Protein AF-A0A1I2L907-F1 (afdb_monomer_lite)

Foldseek 3Di:
DDAQDLVLLLVLLVVDVVPFAQPDNVVNVVSVVCNVDSLLVSLEAEAADPPPPQWEWEAETPADPDLHIWIHHNNDIDSDPVVVVVVCVVCSPHHYYYYYHDPPLVVDPSSVSRHDDDPCVVVVVVVVVVVVVVVVVVVVVVVLVVLLVVLVVQLVVCVVVVPPPSNVVSVVVNVVSVVVVD

Structure (mmCIF, N/CA/C/O backbone):
data_AF-A0A1I2L907-F1
#
_entry.id   AF-A0A1I2L907-F1
#
loop_
_atom_site.group_PDB
_atom_site.id
_atom_site.type_symbol
_atom_site.label_atom_id
_atom_site.label_alt_id
_atom_site.label_comp_id
_atom_site.label_asym_id
_atom_site.label_entity_id
_atom_site.label_seq_id
_atom_site.pdbx_PDB_ins_code
_atom_site.Cartn_x
_atom_site.Cartn_y
_atom_site.Cartn_z
_atom_site.occupancy
_atom_site.B_iso_or_equiv
_atom_site.auth_seq_id
_atom_site.auth_comp_id
_atom_site.auth_asym_id
_atom_site.auth_atom_id
_atom_site.pdbx_PDB_model_num
ATOM 1 N N . MET A 1 1 ? -3.836 -19.330 -6.458 1.00 44.06 1 MET A N 1
ATOM 2 C CA . MET A 1 1 ? -3.550 -18.112 -7.241 1.00 44.06 1 MET A CA 1
ATOM 3 C C . MET A 1 1 ? -2.056 -18.133 -7.474 1.00 44.06 1 MET A C 1
ATOM 5 O O . MET A 1 1 ? -1.342 -18.248 -6.489 1.00 44.06 1 MET A O 1
ATOM 9 N N . GLY A 1 2 ? -1.635 -18.282 -8.730 1.00 52.94 2 GLY A N 1
ATOM 10 C CA . GLY A 1 2 ? -0.249 -18.610 -9.078 1.00 52.94 2 GLY A CA 1
ATOM 11 C C . GLY A 1 2 ? 0.700 -17.443 -8.840 1.00 52.94 2 GLY A C 1
ATOM 12 O O . GLY A 1 2 ? 0.267 -16.294 -8.886 1.00 52.94 2 GLY A O 1
ATOM 13 N N . ASP A 1 3 ? 1.968 -17.758 -8.584 1.00 76.19 3 ASP A N 1
ATOM 14 C CA . ASP A 1 3 ? 3.040 -16.766 -8.543 1.00 76.19 3 ASP A CA 1
ATOM 15 C C . ASP A 1 3 ? 3.051 -15.969 -9.852 1.00 76.19 3 ASP A C 1
ATOM 17 O O . ASP A 1 3 ? 3.049 -16.546 -10.943 1.00 76.19 3 ASP A O 1
ATOM 21 N N . VAL A 1 4 ? 3.043 -14.640 -9.743 1.00 90.25 4 VAL A N 1
ATOM 22 C CA . VAL A 1 4 ? 3.143 -13.741 -10.898 1.00 90.25 4 VAL A CA 1
ATOM 23 C C . VAL A 1 4 ? 4.527 -13.916 -11.517 1.00 90.25 4 VAL A C 1
ATOM 25 O O . VAL A 1 4 ? 5.543 -13.776 -10.828 1.00 90.25 4 VAL A O 1
ATOM 28 N N . SER A 1 5 ? 4.589 -14.216 -12.817 1.00 94.75 5 SER A N 1
ATOM 29 C CA . SER A 1 5 ? 5.871 -14.477 -13.465 1.00 94.75 5 SER A CA 1
ATOM 30 C C . SER A 1 5 ? 6.694 -13.194 -13.628 1.00 94.75 5 SER A C 1
ATOM 32 O O . SER A 1 5 ? 6.175 -12.080 -13.704 1.00 94.75 5 SER A O 1
ATOM 34 N N . ILE A 1 6 ? 8.016 -13.348 -13.722 1.00 96.25 6 ILE A N 1
ATOM 35 C CA . ILE A 1 6 ? 8.937 -12.229 -13.980 1.00 96.25 6 ILE A CA 1
ATOM 36 C C . ILE A 1 6 ? 8.602 -11.560 -15.320 1.00 96.25 6 ILE A C 1
ATOM 38 O O . ILE A 1 6 ? 8.686 -10.338 -15.425 1.00 96.25 6 ILE A O 1
ATOM 42 N N . SER A 1 7 ? 8.200 -12.348 -16.326 1.00 95.94 7 SER A N 1
ATOM 43 C CA . SER A 1 7 ? 7.796 -11.821 -17.634 1.00 95.94 7 SER A CA 1
ATOM 44 C C . SER A 1 7 ? 6.582 -10.910 -17.499 1.00 95.94 7 SER A C 1
ATOM 46 O O . SER A 1 7 ? 6.645 -9.770 -17.946 1.00 95.94 7 SER A O 1
ATOM 48 N N . ASP A 1 8 ? 5.543 -11.351 -16.781 1.00 96.75 8 ASP A N 1
ATOM 49 C CA . ASP A 1 8 ? 4.328 -10.553 -16.568 1.00 96.75 8 ASP A CA 1
ATOM 50 C C . ASP A 1 8 ? 4.651 -9.228 -15.865 1.00 96.75 8 ASP A C 1
ATOM 52 O O . ASP A 1 8 ? 4.155 -8.169 -16.250 1.00 96.75 8 ASP A O 1
ATOM 56 N N . LYS A 1 9 ? 5.546 -9.260 -14.865 1.00 97.69 9 LYS A N 1
ATOM 57 C CA . LYS A 1 9 ? 6.011 -8.049 -14.170 1.00 97.69 9 LYS A CA 1
ATOM 58 C C . LYS A 1 9 ? 6.756 -7.098 -15.112 1.00 97.69 9 LYS A C 1
ATOM 60 O O . LYS A 1 9 ? 6.520 -5.892 -15.050 1.00 97.69 9 LYS A O 1
ATOM 65 N N . LYS A 1 10 ? 7.642 -7.606 -15.976 1.00 98.00 10 LYS A N 1
ATOM 66 C CA . LYS A 1 10 ? 8.380 -6.788 -16.959 1.00 98.00 10 LYS A CA 1
ATOM 67 C C . LYS A 1 10 ? 7.439 -6.154 -17.976 1.00 98.00 10 LYS A C 1
ATOM 69 O O . LYS A 1 10 ? 7.505 -4.942 -18.187 1.00 98.00 10 LYS A O 1
ATOM 74 N N . ASP A 1 11 ? 6.550 -6.955 -18.553 1.00 97.81 11 ASP A N 1
ATOM 75 C CA . ASP A 1 11 ? 5.577 -6.510 -19.549 1.00 97.81 11 ASP A CA 1
ATOM 76 C C . ASP A 1 11 ? 4.653 -5.442 -18.954 1.00 97.81 11 ASP A C 1
ATOM 78 O O . ASP A 1 11 ? 4.435 -4.389 -19.560 1.00 97.81 11 ASP A O 1
ATOM 82 N N . PHE A 1 12 ? 4.205 -5.645 -17.711 1.00 98.12 12 PHE A N 1
ATOM 83 C CA . PHE A 1 12 ? 3.432 -4.654 -16.971 1.00 98.12 12 PHE A CA 1
ATOM 84 C C . PHE A 1 12 ? 4.203 -3.351 -16.736 1.00 98.12 12 PHE A C 1
ATOM 86 O O . PHE A 1 12 ? 3.660 -2.275 -16.987 1.00 98.12 12 PHE A O 1
ATOM 93 N N . ILE A 1 13 ? 5.458 -3.408 -16.269 1.00 98.19 13 ILE A N 1
ATOM 94 C CA . ILE A 1 13 ? 6.258 -2.196 -16.030 1.00 98.19 13 ILE A CA 1
ATOM 95 C C . ILE A 1 13 ? 6.435 -1.412 -17.334 1.00 98.19 13 ILE A C 1
ATOM 97 O O . ILE A 1 13 ? 6.258 -0.191 -17.343 1.00 98.19 13 ILE A O 1
ATOM 101 N N . GLN A 1 14 ? 6.744 -2.095 -18.439 1.00 97.94 14 GLN A N 1
ATOM 102 C CA . GLN A 1 14 ? 6.874 -1.456 -19.748 1.00 97.94 14 GLN A CA 1
ATOM 103 C C . GLN A 1 14 ? 5.557 -0.819 -20.204 1.00 97.94 14 GLN A C 1
ATOM 105 O O . GLN A 1 14 ? 5.537 0.357 -20.574 1.00 97.94 14 GLN A O 1
ATOM 110 N N . TRP A 1 15 ? 4.448 -1.559 -20.132 1.00 98.06 15 TRP A N 1
ATOM 111 C CA . TRP A 1 15 ? 3.112 -1.047 -20.440 1.00 98.06 15 TRP A CA 1
ATOM 112 C C . TRP A 1 15 ? 2.767 0.186 -19.591 1.00 98.06 15 TRP A C 1
ATOM 114 O O . TRP A 1 15 ? 2.341 1.215 -20.124 1.00 98.06 15 TRP A O 1
ATOM 124 N N . PHE A 1 16 ? 3.021 0.125 -18.282 1.00 98.19 16 PHE A N 1
ATOM 125 C CA . PHE A 1 16 ? 2.702 1.189 -17.336 1.00 98.19 16 PHE A CA 1
ATOM 126 C C . PHE A 1 16 ? 3.484 2.470 -17.640 1.00 98.19 16 PHE 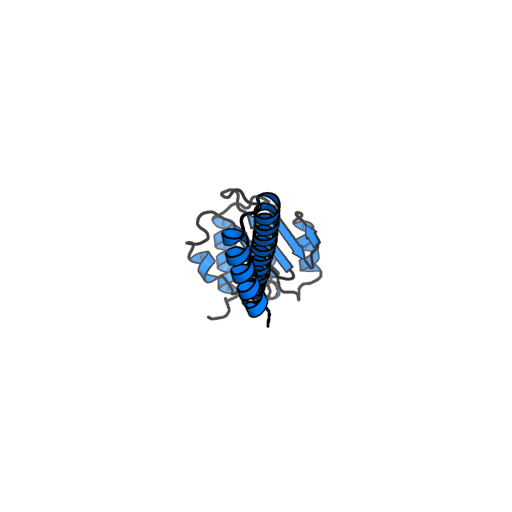A C 1
ATOM 128 O O . PHE A 1 16 ? 2.890 3.549 -17.713 1.00 98.19 16 PHE A O 1
ATOM 135 N N . LEU A 1 17 ? 4.797 2.354 -17.867 1.00 97.44 17 LEU A N 1
ATOM 136 C CA . LEU A 1 17 ? 5.670 3.490 -18.178 1.00 97.44 17 LEU A CA 1
ATOM 137 C C . LEU A 1 17 ? 5.377 4.111 -19.553 1.00 97.44 17 LEU A C 1
ATOM 139 O O . LEU A 1 17 ? 5.571 5.313 -19.726 1.00 97.44 17 LEU A O 1
ATOM 143 N N . ASN A 1 18 ? 4.867 3.330 -20.509 1.00 97.44 18 ASN A N 1
ATOM 144 C CA . ASN A 1 18 ? 4.425 3.843 -21.809 1.00 97.44 18 ASN A CA 1
ATOM 145 C C . ASN A 1 18 ? 3.074 4.570 -21.727 1.00 97.44 18 ASN A C 1
ATOM 147 O O . ASN A 1 18 ? 2.814 5.503 -22.489 1.00 97.44 18 ASN A O 1
ATOM 151 N N . ARG A 1 19 ? 2.189 4.139 -20.820 1.00 96.69 19 ARG A N 1
ATOM 152 C CA . ARG A 1 19 ? 0.811 4.639 -20.723 1.00 96.69 19 ARG A CA 1
ATOM 153 C C . ARG A 1 19 ? 0.654 5.825 -19.775 1.00 96.69 19 ARG A C 1
ATOM 155 O O . ARG A 1 19 ? -0.237 6.655 -19.997 1.00 96.69 19 ARG A O 1
ATOM 162 N N . TYR A 1 20 ? 1.470 5.894 -18.725 1.00 97.00 20 TYR A N 1
ATOM 163 C CA . TYR A 1 20 ? 1.320 6.859 -17.642 1.00 97.00 20 TYR A CA 1
ATOM 164 C C . TYR A 1 20 ? 2.613 7.608 -17.325 1.00 97.00 20 TYR A C 1
ATOM 166 O O . TYR A 1 20 ? 3.694 7.038 -17.230 1.00 97.00 20 TYR A O 1
ATOM 174 N N . GLU A 1 21 ? 2.471 8.902 -17.038 1.00 97.12 21 GLU A N 1
ATOM 175 C CA . GLU A 1 21 ? 3.562 9.729 -16.527 1.00 97.12 21 GLU A CA 1
ATOM 176 C C . GLU A 1 21 ? 3.501 9.795 -14.992 1.00 97.12 21 GLU A C 1
ATOM 178 O O . GLU A 1 21 ? 2.508 10.247 -14.400 1.00 97.12 21 GLU A O 1
ATOM 183 N N . LEU A 1 22 ? 4.573 9.352 -14.332 1.00 97.31 22 LEU A N 1
ATOM 184 C CA . LEU A 1 22 ? 4.741 9.484 -12.885 1.00 97.31 22 LEU A CA 1
ATOM 185 C C . LEU A 1 22 ? 4.914 10.955 -12.485 1.00 97.31 22 LEU A C 1
ATOM 187 O O . LEU A 1 22 ? 5.550 11.734 -13.190 1.00 97.31 22 LEU A O 1
ATOM 191 N N . ARG A 1 23 ? 4.367 11.356 -11.327 1.00 96.75 23 ARG A N 1
ATOM 192 C CA . ARG A 1 23 ? 4.513 12.735 -10.814 1.00 96.75 23 ARG A CA 1
ATOM 193 C C . ARG A 1 23 ? 5.967 13.114 -10.549 1.00 96.75 23 ARG A C 1
ATOM 195 O O . ARG A 1 23 ? 6.310 14.285 -10.658 1.00 96.75 23 ARG A O 1
ATOM 202 N N . LYS A 1 24 ? 6.782 12.137 -10.155 1.00 95.81 24 LYS A N 1
ATOM 203 C CA . LYS A 1 24 ? 8.213 12.285 -9.904 1.00 95.81 24 LYS A CA 1
ATOM 204 C C . LYS A 1 24 ? 8.946 11.452 -10.953 1.00 95.81 24 LYS A C 1
ATOM 206 O O . LYS A 1 24 ? 8.731 10.244 -11.034 1.00 95.81 24 LYS A O 1
ATOM 211 N N . ARG A 1 25 ? 9.723 12.102 -11.821 1.00 94.75 25 ARG A N 1
ATOM 212 C CA . ARG A 1 25 ? 10.290 11.467 -13.027 1.00 94.75 25 ARG A CA 1
ATOM 213 C C . ARG A 1 25 ? 11.315 10.395 -12.672 1.00 94.75 25 ARG A C 1
ATOM 215 O O . ARG A 1 25 ? 11.356 9.353 -13.311 1.00 94.75 25 ARG A O 1
ATOM 222 N N . GLU A 1 26 ? 12.070 10.618 -11.606 1.00 96.31 26 GLU A N 1
ATOM 223 C CA . GLU A 1 26 ? 13.074 9.705 -11.059 1.00 96.31 26 GLU A CA 1
ATOM 224 C C . GLU A 1 26 ? 12.446 8.369 -10.630 1.00 96.31 26 GLU A C 1
ATOM 226 O O . GLU A 1 26 ? 13.086 7.323 -10.690 1.00 96.31 26 GLU A O 1
ATOM 231 N N . SER A 1 27 ? 11.161 8.368 -10.253 1.00 96.38 27 SER A N 1
ATOM 232 C CA . SER A 1 27 ? 10.429 7.142 -9.925 1.00 96.38 27 SER A CA 1
ATOM 233 C C . SER A 1 27 ? 10.278 6.210 -11.131 1.00 96.38 27 SER A C 1
ATOM 235 O O . SER A 1 27 ? 10.253 4.995 -10.950 1.00 96.38 27 SER A O 1
ATOM 237 N N . ALA A 1 28 ? 10.233 6.751 -12.355 1.00 96.69 28 ALA A N 1
ATOM 238 C CA . ALA A 1 28 ? 10.225 5.934 -13.567 1.00 96.69 28 ALA A CA 1
ATOM 239 C C . ALA A 1 28 ? 11.554 5.192 -13.733 1.00 96.69 28 ALA A C 1
ATOM 241 O O . ALA A 1 28 ? 11.553 4.001 -14.028 1.00 96.69 28 ALA A O 1
ATOM 242 N N . TRP A 1 29 ? 12.679 5.860 -13.458 1.00 96.19 29 TRP A N 1
ATOM 243 C CA . TRP A 1 29 ? 14.000 5.229 -13.494 1.00 96.19 29 TRP A CA 1
ATOM 244 C C . TRP A 1 29 ? 14.138 4.125 -12.456 1.00 96.19 29 TRP A C 1
ATOM 246 O O . TRP A 1 29 ? 14.729 3.092 -12.755 1.00 96.19 29 TRP A O 1
ATOM 256 N N . LEU A 1 30 ? 13.552 4.303 -11.269 1.00 97.25 30 LEU A N 1
ATOM 257 C CA . LEU A 1 30 ? 13.521 3.248 -10.262 1.00 97.25 30 LEU A CA 1
ATOM 258 C C . LEU A 1 30 ? 12.765 2.006 -10.765 1.00 97.25 30 LEU A C 1
ATOM 260 O O . LEU A 1 30 ? 13.283 0.903 -10.632 1.00 97.25 30 LEU A O 1
ATOM 264 N N . LEU A 1 31 ? 11.590 2.164 -11.389 1.00 97.31 31 LEU A N 1
ATOM 265 C CA . LEU A 1 31 ? 10.862 1.031 -11.985 1.00 97.31 31 LEU A CA 1
ATOM 266 C C . LEU A 1 31 ? 11.646 0.374 -13.127 1.00 97.31 31 LEU A C 1
ATOM 268 O O . LEU A 1 31 ? 11.717 -0.851 -13.192 1.00 97.31 31 LEU A O 1
ATOM 272 N N . SER A 1 32 ? 12.266 1.169 -14.002 1.00 97.25 32 SER A N 1
ATOM 273 C CA . SER A 1 32 ? 13.111 0.641 -15.078 1.00 97.25 32 SER A CA 1
ATOM 274 C C . SER A 1 32 ? 14.325 -0.121 -14.539 1.00 97.25 32 SER A C 1
ATOM 276 O O . SER A 1 32 ? 14.665 -1.169 -15.077 1.00 97.25 32 SER A O 1
ATOM 278 N N . TYR A 1 33 ? 14.947 0.360 -13.459 1.00 96.25 33 TYR A N 1
ATOM 279 C CA . TYR A 1 33 ? 16.046 -0.327 -12.779 1.00 96.25 33 TYR A CA 1
ATOM 280 C C . TYR A 1 33 ? 15.594 -1.665 -12.188 1.00 96.25 33 TYR A C 1
ATOM 282 O O . TYR A 1 33 ? 16.210 -2.689 -12.469 1.00 96.25 33 TYR A O 1
ATOM 290 N N . LEU A 1 34 ? 14.479 -1.679 -11.451 1.00 96.44 34 LEU A N 1
ATOM 291 C CA . LEU A 1 34 ? 13.896 -2.914 -10.918 1.00 96.44 34 LEU A CA 1
ATOM 292 C C . LEU A 1 34 ? 13.588 -3.925 -12.030 1.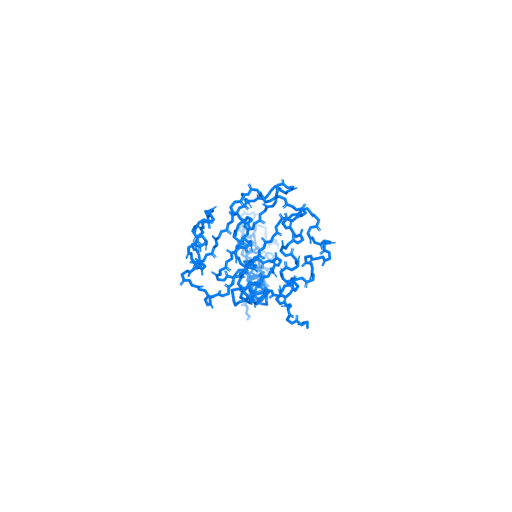00 96.44 34 LEU A C 1
ATOM 294 O O . LEU A 1 34 ? 13.846 -5.109 -11.870 1.00 96.44 34 LEU A O 1
ATOM 298 N N . SER A 1 35 ? 13.083 -3.456 -13.174 1.00 96.06 35 SER A N 1
ATOM 299 C CA . SER A 1 35 ? 12.772 -4.306 -14.329 1.00 96.06 35 SER A CA 1
ATOM 300 C C . SER A 1 35 ? 14.005 -4.826 -15.081 1.00 96.06 35 SER A C 1
ATOM 302 O O . SER A 1 35 ? 13.856 -5.720 -15.918 1.00 96.06 35 SER A O 1
ATOM 304 N N . SER A 1 36 ? 15.188 -4.249 -14.852 1.00 95.50 36 SER A N 1
ATOM 305 C CA . SER A 1 36 ? 16.421 -4.599 -15.573 1.00 95.50 36 SER A CA 1
ATOM 306 C C . SER A 1 36 ? 17.151 -5.817 -15.003 1.00 95.50 36 SER A C 1
ATOM 308 O O . SER A 1 36 ? 17.979 -6.399 -15.701 1.00 95.50 36 SER A O 1
ATOM 310 N N . ASP A 1 37 ? 16.830 -6.208 -13.768 1.00 95.25 37 ASP A N 1
ATOM 311 C CA . ASP A 1 37 ? 17.445 -7.323 -13.050 1.00 95.25 37 ASP A CA 1
ATOM 312 C C . ASP A 1 37 ? 16.362 -8.308 -12.584 1.00 95.25 37 ASP A C 1
ATOM 314 O O . ASP A 1 37 ? 15.511 -7.982 -11.756 1.00 95.25 37 ASP A O 1
ATOM 318 N N . ASP A 1 38 ? 16.389 -9.525 -13.126 1.00 95.88 38 ASP A N 1
ATOM 319 C CA . ASP A 1 38 ? 15.403 -10.572 -12.852 1.00 95.88 38 ASP A CA 1
ATOM 320 C C . ASP A 1 38 ? 15.436 -11.040 -11.392 1.00 95.88 38 ASP A C 1
ATOM 322 O O . ASP A 1 38 ? 14.381 -11.331 -10.831 1.00 95.88 38 ASP A O 1
ATOM 326 N N . GLU A 1 39 ? 16.610 -11.091 -10.753 1.00 94.31 39 GLU A N 1
ATOM 327 C CA . GLU A 1 39 ? 16.726 -11.491 -9.343 1.00 94.31 39 GLU A CA 1
ATOM 328 C C . GLU A 1 39 ? 16.154 -10.423 -8.415 1.00 94.31 39 GLU A C 1
ATOM 330 O O . GLU A 1 39 ? 15.526 -10.745 -7.402 1.00 94.31 39 GLU A O 1
ATOM 335 N N . LEU A 1 40 ? 16.319 -9.154 -8.786 1.00 94.62 40 LEU A N 1
ATOM 336 C CA . LEU A 1 40 ? 15.707 -8.045 -8.069 1.00 94.62 40 LEU A CA 1
ATOM 337 C C . LEU A 1 40 ? 14.188 -8.030 -8.272 1.00 94.62 40 LEU A C 1
ATOM 339 O O . LEU A 1 40 ? 13.435 -7.896 -7.308 1.00 94.62 40 LEU A O 1
ATOM 343 N N . LEU A 1 41 ? 13.728 -8.221 -9.511 1.00 96.31 41 LEU A N 1
ATOM 344 C CA . LEU A 1 41 ? 12.307 -8.199 -9.854 1.00 96.31 41 LEU A CA 1
ATOM 345 C C . LEU A 1 41 ? 11.525 -9.358 -9.223 1.00 96.31 41 LEU A C 1
ATOM 347 O O . LEU A 1 41 ? 10.351 -9.185 -8.892 1.00 96.31 41 LEU A O 1
ATOM 351 N N . LYS A 1 42 ? 12.166 -10.511 -8.983 1.00 95.69 42 LYS A N 1
ATOM 352 C CA . LYS A 1 42 ? 11.575 -11.618 -8.205 1.00 95.69 42 LYS A CA 1
ATOM 353 C C . LYS A 1 42 ? 11.090 -11.180 -6.822 1.00 95.69 42 LYS A C 1
ATOM 355 O O . LYS A 1 42 ? 10.103 -11.723 -6.343 1.00 95.69 42 LYS A O 1
ATOM 360 N N . ARG A 1 43 ? 11.762 -10.204 -6.206 1.00 95.94 43 ARG A N 1
ATOM 361 C CA . ARG A 1 43 ? 11.464 -9.682 -4.860 1.00 95.94 43 ARG A CA 1
ATOM 362 C C . ARG A 1 43 ? 10.545 -8.467 -4.867 1.00 95.94 43 ARG A C 1
ATOM 364 O O . ARG A 1 43 ? 10.248 -7.901 -3.818 1.00 95.94 43 ARG A O 1
ATOM 371 N N . VAL A 1 44 ? 10.135 -8.010 -6.046 1.00 97.12 44 VAL A N 1
ATOM 372 C CA . VAL A 1 44 ? 9.195 -6.902 -6.187 1.00 97.12 44 VAL A CA 1
ATOM 373 C C . VAL A 1 44 ? 7.790 -7.468 -6.237 1.00 97.12 44 VAL A C 1
ATOM 375 O O . VAL A 1 44 ? 7.464 -8.214 -7.155 1.00 97.12 44 VAL A O 1
ATOM 378 N N . HIS A 1 45 ? 6.948 -7.054 -5.300 1.00 97.31 45 HIS A N 1
ATOM 379 C CA . HIS A 1 45 ? 5.550 -7.450 -5.220 1.00 97.31 45 HIS A CA 1
ATOM 380 C C . HIS A 1 45 ? 4.665 -6.237 -5.483 1.00 97.31 45 HIS A C 1
ATOM 382 O O . HIS A 1 45 ? 4.702 -5.255 -4.734 1.00 97.31 45 HIS A O 1
ATOM 388 N N . PHE A 1 46 ? 3.862 -6.278 -6.544 1.00 97.56 46 PHE A N 1
ATOM 389 C CA . PHE A 1 46 ? 2.853 -5.245 -6.760 1.00 97.56 46 PHE A CA 1
ATOM 390 C C . PHE A 1 46 ? 1.648 -5.551 -5.883 1.00 97.56 46 PHE A C 1
ATOM 392 O O . PHE A 1 46 ? 1.058 -6.617 -5.992 1.00 97.56 46 PHE A O 1
ATOM 399 N N . VAL A 1 47 ? 1.273 -4.621 -5.008 1.00 95.56 47 VAL A N 1
ATOM 400 C CA . VAL A 1 47 ? 0.176 -4.831 -4.054 1.00 95.56 47 VAL A CA 1
ATOM 401 C C . VAL A 1 47 ? -0.791 -3.660 -4.067 1.00 95.56 47 VAL A C 1
ATOM 403 O O . VAL A 1 47 ? -0.421 -2.512 -4.333 1.00 95.56 47 VAL A O 1
ATOM 406 N N . GLU A 1 48 ? -2.049 -3.942 -3.746 1.00 91.56 48 GLU A N 1
ATOM 407 C CA . GLU A 1 48 ? -3.081 -2.912 -3.709 1.00 91.56 48 GLU A CA 1
ATOM 408 C C . GLU A 1 48 ? -3.000 -2.058 -2.432 1.00 91.56 48 GLU A C 1
ATOM 410 O O . GLU A 1 48 ? -3.121 -0.826 -2.490 1.00 91.56 48 GLU A O 1
ATOM 415 N N . ASN A 1 49 ? -2.755 -2.714 -1.293 1.00 89.69 49 ASN A N 1
ATOM 416 C CA . ASN A 1 49 ? -2.697 -2.130 0.044 1.00 89.69 49 ASN A CA 1
ATOM 417 C C . ASN A 1 49 ? -1.295 -2.310 0.650 1.00 89.69 49 ASN A C 1
ATOM 419 O O . ASN A 1 49 ? -0.817 -3.430 0.798 1.00 89.69 49 ASN A O 1
ATOM 423 N N . LEU A 1 50 ? -0.665 -1.201 1.045 1.00 92.81 50 LEU A N 1
ATOM 424 C CA . LEU A 1 50 ? 0.698 -1.152 1.593 1.00 92.81 50 LEU A CA 1
ATOM 425 C C . LEU A 1 50 ? 0.754 -1.210 3.134 1.00 92.81 50 LEU A C 1
ATOM 427 O O . LEU A 1 50 ? 1.803 -0.940 3.721 1.00 92.81 50 LEU A O 1
ATOM 431 N N . ARG A 1 51 ? -0.368 -1.495 3.808 1.00 89.62 51 ARG A N 1
ATOM 432 C CA . ARG A 1 51 ? -0.433 -1.561 5.275 1.00 89.62 51 ARG A CA 1
ATOM 433 C C . ARG A 1 51 ? 0.453 -2.669 5.837 1.00 89.62 51 ARG A C 1
ATOM 435 O O . ARG A 1 51 ? 0.546 -3.749 5.262 1.00 89.62 51 ARG A O 1
ATOM 442 N N . ASN A 1 52 ? 1.105 -2.342 6.955 1.00 87.69 52 ASN A N 1
ATOM 443 C CA . ASN A 1 52 ? 1.915 -3.234 7.788 1.00 87.69 52 ASN A CA 1
ATOM 444 C C . ASN A 1 52 ? 3.053 -3.982 7.070 1.00 87.69 52 ASN A C 1
ATOM 446 O O . ASN A 1 52 ? 3.627 -4.921 7.611 1.00 87.69 52 ASN A O 1
ATOM 450 N N . LEU A 1 53 ? 3.452 -3.510 5.888 1.00 92.06 53 LEU A N 1
ATOM 451 C CA . LEU A 1 53 ? 4.558 -4.070 5.120 1.00 92.06 53 LEU A CA 1
ATOM 452 C C . LEU A 1 53 ? 5.905 -3.429 5.507 1.00 92.06 53 LEU A C 1
ATOM 454 O O . LEU A 1 53 ? 5.985 -2.208 5.681 1.00 92.06 53 LEU A O 1
ATOM 458 N N . PRO A 1 54 ? 6.989 -4.224 5.607 1.00 92.31 54 PRO A N 1
ATOM 459 C CA . PRO A 1 54 ? 8.264 -3.774 6.172 1.00 92.31 54 PRO A CA 1
ATOM 460 C C . PRO A 1 54 ? 9.033 -2.808 5.264 1.00 92.31 54 PRO A C 1
ATOM 462 O O . PRO A 1 54 ? 9.725 -1.919 5.770 1.00 92.31 54 PRO A O 1
ATOM 465 N N . LYS A 1 55 ? 8.905 -2.972 3.939 1.00 96.12 55 LYS A N 1
ATOM 466 C CA . LYS A 1 55 ? 9.532 -2.138 2.909 1.00 96.12 55 LYS A CA 1
ATOM 467 C C . LYS A 1 55 ? 8.537 -1.843 1.789 1.00 96.12 55 LYS A C 1
ATOM 469 O O . LYS A 1 55 ? 8.192 -2.726 1.009 1.00 96.12 55 LYS A O 1
ATOM 474 N N . THR A 1 56 ? 8.090 -0.595 1.695 1.00 97.56 56 THR A N 1
ATOM 475 C CA . THR A 1 56 ? 7.075 -0.182 0.721 1.00 97.56 56 THR A CA 1
ATOM 476 C C . THR A 1 56 ? 7.519 0.996 -0.122 1.00 97.56 56 THR A C 1
ATOM 478 O O . THR A 1 56 ? 8.230 1.895 0.336 1.00 97.56 56 THR A O 1
ATOM 481 N N . ILE A 1 57 ? 7.048 1.004 -1.363 1.00 98.19 57 ILE A N 1
ATOM 482 C CA . ILE A 1 57 ? 7.164 2.124 -2.284 1.00 98.19 57 ILE A CA 1
ATOM 483 C C . ILE A 1 57 ? 5.775 2.457 -2.806 1.00 98.19 57 ILE A C 1
ATOM 485 O O . ILE A 1 57 ? 5.085 1.629 -3.391 1.00 98.19 57 ILE A O 1
ATOM 489 N N . MET A 1 58 ? 5.376 3.706 -2.630 1.00 98.00 58 MET A N 1
ATOM 490 C CA . MET A 1 58 ? 4.184 4.264 -3.241 1.00 98.00 58 MET A CA 1
ATOM 491 C C . MET A 1 58 ? 4.597 5.230 -4.342 1.00 98.00 58 MET A C 1
ATOM 493 O O . MET A 1 58 ? 5.365 6.157 -4.080 1.00 98.00 58 MET A O 1
ATOM 497 N N . MET A 1 59 ? 4.048 5.057 -5.544 1.00 98.12 59 MET A N 1
ATOM 498 C CA . MET A 1 59 ? 4.240 5.988 -6.656 1.00 98.12 59 MET A CA 1
ATOM 499 C C . MET A 1 59 ? 2.894 6.425 -7.223 1.00 98.12 59 MET A C 1
ATOM 501 O O . MET A 1 59 ? 2.014 5.600 -7.462 1.00 98.12 59 MET A O 1
ATOM 505 N N . SER A 1 60 ? 2.749 7.722 -7.484 1.00 97.88 60 SER A N 1
ATOM 506 C CA . SER A 1 60 ? 1.534 8.282 -8.075 1.00 97.88 60 SER A CA 1
ATOM 507 C C . SER A 1 60 ? 1.808 8.930 -9.423 1.00 97.88 60 SER A C 1
ATOM 509 O O . SER A 1 60 ? 2.794 9.643 -9.616 1.00 97.88 60 SER A O 1
ATOM 511 N N . THR A 1 61 ? 0.881 8.736 -10.350 1.00 98.00 61 THR A N 1
ATOM 512 C CA . THR A 1 61 ? 0.890 9.360 -11.677 1.00 98.00 61 THR A CA 1
ATOM 513 C C . THR A 1 61 ? 0.276 10.756 -11.652 1.00 98.00 61 THR A C 1
ATOM 515 O O . THR A 1 61 ? -0.407 11.160 -10.703 1.00 98.00 61 THR A O 1
ATOM 518 N N . ARG A 1 62 ? 0.536 11.548 -12.696 1.00 96.88 62 ARG A N 1
ATOM 519 C CA . ARG A 1 62 ? 0.045 12.934 -12.784 1.00 96.88 62 ARG A CA 1
ATOM 520 C C . ARG A 1 62 ? -1.483 13.027 -12.819 1.00 96.88 62 ARG A C 1
ATOM 522 O O . ARG A 1 62 ? -2.027 14.042 -12.388 1.00 96.88 62 ARG A O 1
ATOM 529 N N . CYS A 1 63 ? -2.168 11.968 -13.254 1.00 94.06 63 CYS A N 1
ATOM 530 C CA . CYS A 1 63 ? -3.623 11.926 -13.394 1.00 94.06 63 CYS A CA 1
ATOM 531 C C . CYS A 1 63 ? -4.398 11.706 -12.081 1.00 94.06 63 CYS A C 1
ATOM 533 O O . CYS A 1 63 ? -5.624 11.775 -12.098 1.00 94.06 63 CYS A O 1
ATOM 535 N N . VAL A 1 64 ? -3.726 11.501 -10.942 1.00 95.00 64 VAL A N 1
ATOM 536 C CA 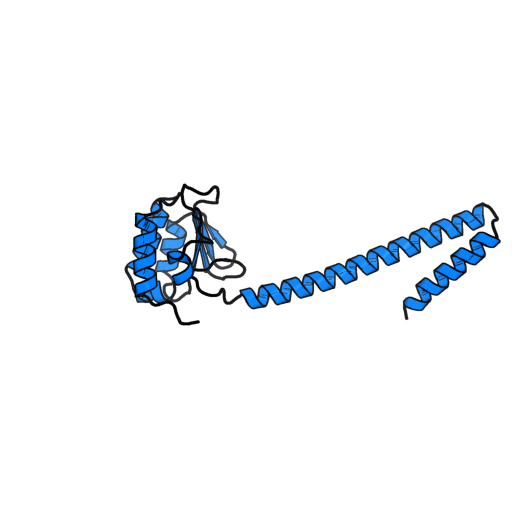. VAL A 1 64 ? -4.367 11.374 -9.619 1.00 95.00 64 VAL A CA 1
ATOM 537 C C . VAL A 1 64 ? -3.801 12.386 -8.631 1.00 95.00 64 VAL A C 1
ATOM 539 O O . VAL A 1 64 ? -2.627 12.735 -8.709 1.00 95.00 64 VAL A O 1
ATOM 542 N N . ARG A 1 65 ? -4.611 12.865 -7.678 1.00 92.75 65 ARG A N 1
ATOM 543 C CA . ARG A 1 65 ? -4.194 13.821 -6.633 1.00 92.75 65 ARG A CA 1
ATOM 544 C C . ARG A 1 65 ? -3.691 13.109 -5.372 1.00 92.75 65 ARG A C 1
ATOM 546 O O . ARG A 1 65 ? -4.243 13.286 -4.298 1.00 92.75 65 ARG A O 1
ATOM 553 N N . MET A 1 66 ? -2.636 12.313 -5.525 1.00 91.56 66 MET A N 1
ATOM 554 C CA . MET A 1 66 ? -1.987 11.563 -4.439 1.00 91.56 66 MET A CA 1
ATOM 555 C C . MET A 1 66 ? -0.526 12.008 -4.259 1.00 91.56 66 MET A C 1
ATOM 557 O O . MET A 1 66 ? 0.045 12.677 -5.132 1.00 91.56 66 MET A O 1
ATOM 561 N N . THR A 1 67 ? 0.087 11.651 -3.127 1.00 93.06 67 THR A N 1
ATOM 562 C CA . THR A 1 67 ? 1.517 11.893 -2.864 1.00 93.06 67 THR A CA 1
ATOM 563 C C . THR A 1 67 ? 2.366 11.264 -3.968 1.00 93.06 67 THR A C 1
ATOM 565 O O . THR A 1 67 ? 2.169 10.102 -4.319 1.00 93.06 67 THR A O 1
ATOM 568 N N . SER A 1 68 ? 3.289 12.039 -4.543 1.00 96.81 68 SER A N 1
ATOM 569 C CA . SER A 1 68 ? 4.035 11.657 -5.751 1.00 96.81 68 SER A CA 1
ATOM 570 C C . SER A 1 68 ? 4.875 10.397 -5.562 1.00 96.81 68 SER A C 1
ATOM 572 O O . SER A 1 68 ? 4.819 9.498 -6.398 1.00 96.81 68 SER A O 1
ATOM 574 N N . PHE A 1 69 ? 5.620 10.343 -4.461 1.00 98.25 69 PHE A N 1
ATOM 575 C CA . PHE A 1 69 ? 6.486 9.235 -4.096 1.00 98.25 69 PHE A CA 1
ATOM 576 C C . PHE A 1 69 ? 6.596 9.127 -2.573 1.00 98.25 69 PHE A C 1
ATOM 578 O O . PHE A 1 69 ? 6.704 10.146 -1.884 1.00 98.25 69 PHE A O 1
ATOM 585 N N . LYS A 1 70 ? 6.597 7.903 -2.047 1.00 97.81 70 LYS A N 1
ATOM 586 C CA . LYS A 1 70 ? 6.900 7.618 -0.641 1.00 97.81 70 LYS A CA 1
ATOM 587 C C . LYS A 1 70 ? 7.589 6.266 -0.538 1.00 97.81 70 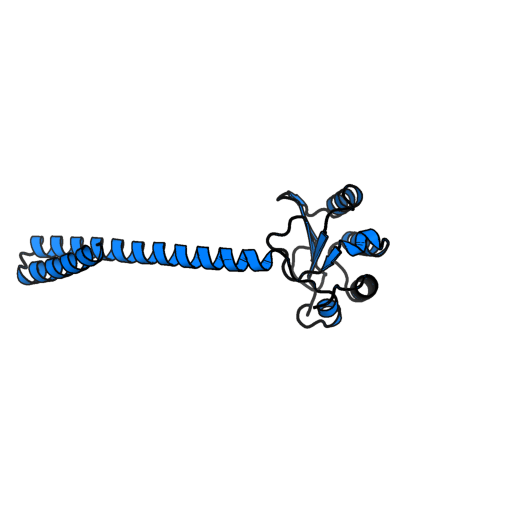LYS A C 1
ATOM 589 O O . LYS A 1 70 ? 7.016 5.257 -0.932 1.00 97.81 70 LYS A O 1
ATOM 594 N N . PHE A 1 71 ? 8.776 6.254 0.044 1.00 98.19 71 PHE A N 1
ATOM 595 C CA . PHE A 1 71 ? 9.488 5.059 0.462 1.00 98.19 71 PHE A CA 1
ATOM 596 C C . PHE A 1 71 ? 9.348 4.899 1.973 1.00 98.19 71 PHE A C 1
ATOM 598 O O . PHE A 1 71 ? 9.488 5.871 2.714 1.00 98.19 71 PHE A O 1
ATOM 605 N N . THR A 1 72 ? 9.029 3.697 2.443 1.00 97.38 72 THR A N 1
ATOM 606 C CA . THR A 1 72 ? 8.958 3.393 3.877 1.00 97.38 72 THR A CA 1
ATOM 607 C C . THR A 1 72 ? 9.715 2.111 4.169 1.00 97.38 72 THR A C 1
ATOM 609 O O . THR A 1 72 ? 9.457 1.100 3.526 1.00 97.38 72 THR A O 1
ATOM 612 N N . LYS A 1 73 ? 10.621 2.147 5.148 1.00 95.50 73 LYS A N 1
ATOM 613 C CA . LYS A 1 73 ? 11.365 0.980 5.632 1.00 95.50 73 LYS A CA 1
ATOM 614 C C . LYS A 1 73 ? 11.480 1.035 7.152 1.00 95.50 73 LYS A C 1
ATOM 616 O O . LYS A 1 73 ? 12.031 2.002 7.672 1.00 95.50 73 LYS A O 1
ATOM 621 N N . HIS A 1 74 ? 10.969 0.026 7.863 1.00 85.62 74 HIS A N 1
ATOM 622 C CA . HIS A 1 74 ? 11.020 -0.059 9.337 1.00 85.62 74 HIS A CA 1
ATOM 623 C C . HIS A 1 74 ? 10.654 1.270 10.042 1.00 85.62 74 HIS A C 1
ATOM 625 O O . HIS A 1 74 ? 11.440 1.817 10.813 1.00 85.62 74 HIS A O 1
ATOM 631 N N . ASN A 1 75 ? 9.485 1.837 9.722 1.00 83.88 75 ASN A N 1
ATOM 632 C CA . ASN A 1 75 ? 8.983 3.139 10.206 1.00 83.88 75 ASN A CA 1
ATOM 633 C C . ASN A 1 75 ? 9.751 4.395 9.758 1.00 83.88 75 ASN A C 1
ATOM 635 O O . ASN A 1 75 ? 9.304 5.509 10.036 1.00 83.88 75 ASN A O 1
ATOM 639 N N . ARG A 1 76 ? 10.860 4.270 9.023 1.00 92.25 76 ARG A N 1
ATOM 640 C CA . ARG A 1 76 ? 11.519 5.422 8.395 1.00 92.25 76 ARG A CA 1
ATOM 641 C C . ARG A 1 76 ? 10.821 5.729 7.083 1.00 92.25 76 ARG A C 1
ATOM 643 O O . ARG A 1 76 ? 10.717 4.862 6.220 1.00 92.25 76 ARG A O 1
ATOM 650 N N . VAL A 1 77 ? 10.353 6.963 6.941 1.00 96.38 77 VAL A N 1
ATOM 651 C CA . VAL A 1 77 ? 9.670 7.449 5.741 1.00 96.38 77 VAL A CA 1
ATOM 652 C C . VAL A 1 77 ? 10.584 8.420 5.008 1.00 96.38 77 VAL A C 1
ATOM 654 O O . VAL A 1 77 ? 11.112 9.349 5.613 1.00 96.38 77 VAL A O 1
ATOM 657 N N . SER A 1 78 ? 10.728 8.233 3.699 1.00 96.75 78 SER A N 1
ATOM 658 C CA . SER A 1 78 ? 11.390 9.177 2.803 1.00 96.75 78 SER A CA 1
ATOM 659 C C . SER A 1 78 ? 10.487 9.497 1.615 1.00 96.75 78 SER A C 1
ATOM 661 O O . SER A 1 78 ? 9.775 8.638 1.098 1.00 96.75 78 SER A O 1
ATOM 663 N N . THR A 1 79 ? 10.501 10.748 1.171 1.00 96.62 79 THR A N 1
ATOM 664 C CA . THR A 1 79 ? 9.861 11.194 -0.080 1.00 96.62 79 THR A CA 1
ATOM 665 C C . THR A 1 79 ? 10.872 11.303 -1.222 1.00 96.62 79 THR A C 1
ATOM 667 O O . THR A 1 79 ? 10.523 11.642 -2.360 1.00 96.62 79 THR A O 1
ATOM 670 N N . ASP A 1 80 ? 12.136 11.012 -0.931 1.00 96.00 80 ASP A N 1
ATOM 671 C CA . ASP A 1 80 ? 13.225 11.033 -1.881 1.00 96.00 80 ASP A CA 1
ATOM 672 C C . ASP A 1 80 ? 13.409 9.668 -2.568 1.00 96.00 80 ASP A C 1
ATOM 674 O O . ASP A 1 80 ? 13.383 8.618 -1.925 1.00 96.00 80 ASP A O 1
ATOM 678 N N . VAL A 1 81 ? 13.562 9.699 -3.895 1.00 96.88 81 VAL A N 1
ATOM 679 C CA . VAL A 1 81 ? 13.677 8.484 -4.719 1.00 96.88 81 VAL A CA 1
ATOM 680 C C . VAL A 1 81 ? 15.083 7.917 -4.622 1.00 96.88 81 VAL A C 1
ATOM 682 O O . VAL A 1 81 ? 15.237 6.697 -4.598 1.00 96.88 81 VAL A O 1
ATOM 685 N N . GLU A 1 82 ? 16.098 8.777 -4.516 1.00 96.12 82 GLU A N 1
ATOM 686 C CA . GLU A 1 82 ? 17.485 8.331 -4.413 1.00 96.12 82 GLU A CA 1
ATOM 687 C C . GLU A 1 82 ? 17.688 7.512 -3.141 1.00 96.12 82 GLU A C 1
ATOM 689 O O . GLU A 1 82 ? 18.275 6.440 -3.190 1.00 96.12 82 GLU A O 1
ATOM 694 N N . THR A 1 83 ? 17.101 7.940 -2.022 1.00 96.31 83 THR A N 1
ATOM 695 C CA . THR A 1 83 ? 17.093 7.182 -0.763 1.00 96.31 83 THR A CA 1
ATOM 696 C C . THR A 1 83 ? 16.594 5.745 -0.959 1.00 96.31 83 THR A C 1
ATOM 698 O O . THR A 1 83 ? 17.216 4.803 -0.468 1.00 96.31 83 THR A O 1
ATOM 701 N N . ALA A 1 84 ? 15.490 5.564 -1.691 1.00 96.75 84 ALA A N 1
ATOM 702 C CA . ALA A 1 84 ? 14.961 4.235 -1.997 1.00 96.75 84 ALA A CA 1
ATOM 703 C C . ALA A 1 84 ? 15.912 3.452 -2.913 1.00 96.75 84 ALA A C 1
ATOM 705 O O . ALA A 1 84 ? 16.168 2.274 -2.679 1.00 96.75 84 ALA A O 1
ATOM 706 N N . PHE A 1 85 ? 16.469 4.116 -3.927 1.00 95.81 85 PHE A N 1
ATOM 707 C CA . PHE A 1 85 ? 17.423 3.526 -4.863 1.00 95.81 85 PHE A CA 1
ATOM 708 C C . PHE A 1 85 ? 18.690 3.018 -4.153 1.00 95.81 85 PHE A C 1
ATOM 710 O O . PHE A 1 85 ? 19.108 1.879 -4.365 1.00 95.81 85 PHE A O 1
ATOM 717 N N . TYR A 1 86 ? 19.273 3.825 -3.259 1.00 95.94 86 TYR A N 1
ATOM 718 C CA . TYR A 1 86 ? 20.428 3.442 -2.445 1.00 95.94 86 TYR A CA 1
ATOM 719 C C . TYR A 1 86 ? 20.112 2.267 -1.514 1.00 95.94 86 TYR A C 1
ATOM 721 O O . TYR A 1 86 ? 20.928 1.348 -1.416 1.00 95.94 86 TYR A O 1
ATOM 729 N N . ASP A 1 87 ? 18.947 2.267 -0.856 1.00 96.19 87 ASP A N 1
ATOM 730 C CA . ASP A 1 87 ? 18.538 1.163 0.021 1.00 96.19 87 ASP A CA 1
ATOM 731 C C . ASP A 1 87 ? 18.387 -0.149 -0.750 1.00 96.19 87 ASP A C 1
ATOM 733 O O . ASP A 1 87 ? 18.942 -1.166 -0.342 1.00 96.19 87 ASP A O 1
ATOM 737 N N . ILE A 1 88 ? 17.690 -0.118 -1.888 1.00 95.31 88 ILE A N 1
ATOM 738 C CA . ILE A 1 88 ? 17.464 -1.302 -2.722 1.00 95.31 88 ILE A CA 1
ATOM 739 C C . ILE A 1 88 ? 18.795 -1.884 -3.198 1.00 95.31 88 ILE A C 1
ATOM 741 O O . ILE A 1 88 ? 19.011 -3.089 -3.099 1.00 95.31 88 ILE A O 1
ATOM 745 N N . ARG A 1 89 ? 19.721 -1.028 -3.642 1.00 93.50 89 ARG A N 1
ATOM 746 C CA . ARG A 1 89 ? 21.045 -1.468 -4.095 1.00 93.50 89 ARG A CA 1
ATOM 747 C C . ARG A 1 89 ? 21.899 -2.042 -2.961 1.00 93.50 89 ARG A C 1
ATOM 749 O O . ARG A 1 89 ? 22.724 -2.915 -3.204 1.00 93.50 89 ARG A O 1
ATOM 756 N N . SER A 1 90 ? 21.718 -1.542 -1.740 1.00 94.81 90 SER A N 1
ATOM 757 C CA . SER A 1 90 ? 22.461 -1.998 -0.557 1.00 94.81 90 SER A CA 1
ATOM 758 C C . SER A 1 90 ? 21.871 -3.273 0.052 1.00 94.81 90 SER A C 1
ATOM 760 O O . SER A 1 90 ? 22.595 -4.055 0.665 1.00 94.81 90 SER A O 1
ATOM 762 N N . CYS A 1 91 ? 20.566 -3.494 -0.118 1.00 92.88 91 CYS A N 1
ATOM 763 C CA . CYS A 1 91 ? 19.818 -4.610 0.453 1.00 92.88 91 CYS A CA 1
ATOM 764 C C . CYS A 1 91 ? 18.995 -5.342 -0.631 1.00 92.88 91 CYS A C 1
ATOM 766 O O . CYS A 1 91 ? 17.763 -5.351 -0.545 1.00 92.88 91 CYS A O 1
ATOM 768 N N . PRO A 1 92 ? 19.640 -5.981 -1.632 1.00 91.25 92 PRO A N 1
ATOM 769 C CA . PRO A 1 92 ? 18.953 -6.594 -2.776 1.00 91.25 92 PRO A CA 1
ATOM 770 C C . PRO A 1 92 ? 18.184 -7.873 -2.421 1.00 91.25 92 PRO A C 1
ATOM 772 O O . PRO A 1 92 ? 17.426 -8.381 -3.236 1.00 91.25 92 PRO A O 1
ATOM 775 N N . HIS A 1 93 ? 18.384 -8.420 -1.219 1.00 92.12 93 HIS A N 1
ATOM 776 C CA . HIS A 1 93 ? 17.728 -9.647 -0.759 1.00 92.12 93 HIS A CA 1
ATOM 777 C C . HIS A 1 93 ? 16.398 -9.409 -0.032 1.00 92.12 93 HIS A C 1
ATOM 779 O O . HIS A 1 93 ? 15.747 -10.372 0.357 1.00 92.12 93 HIS A O 1
ATOM 785 N N . GLU A 1 94 ? 16.003 -8.159 0.197 1.00 94.88 94 GLU A N 1
ATOM 786 C CA . GLU A 1 94 ? 14.760 -7.838 0.904 1.00 94.88 94 GLU A CA 1
ATOM 787 C C . GLU A 1 94 ? 13.600 -7.673 -0.083 1.00 94.88 94 GLU A C 1
ATOM 789 O O . GLU A 1 94 ? 13.771 -7.057 -1.134 1.00 94.88 94 GLU A O 1
ATOM 794 N N . ASP A 1 95 ? 12.418 -8.165 0.287 1.00 95.50 95 ASP A N 1
ATOM 795 C CA . ASP A 1 95 ? 11.203 -7.989 -0.512 1.00 95.50 95 ASP A CA 1
ATOM 796 C C . ASP A 1 95 ? 10.752 -6.523 -0.529 1.00 95.50 95 ASP A C 1
ATOM 798 O O . ASP A 1 95 ? 10.865 -5.793 0.463 1.00 95.50 95 ASP A O 1
ATOM 802 N N . ILE A 1 96 ? 10.245 -6.082 -1.678 1.00 96.56 96 ILE A N 1
ATOM 803 C CA . ILE A 1 96 ? 9.845 -4.702 -1.951 1.00 96.56 96 ILE A CA 1
ATOM 804 C C . ILE A 1 96 ? 8.390 -4.707 -2.402 1.00 96.56 96 ILE A C 1
ATOM 806 O O . ILE A 1 96 ? 8.057 -5.265 -3.441 1.00 96.56 96 ILE A O 1
ATOM 810 N N . TYR A 1 97 ? 7.527 -4.012 -1.667 1.00 97.56 97 TYR A N 1
ATOM 811 C CA . TYR A 1 97 ? 6.103 -3.945 -1.984 1.00 97.56 97 TYR A CA 1
ATOM 812 C C . TYR A 1 97 ? 5.765 -2.605 -2.638 1.00 97.56 97 TYR A C 1
ATOM 814 O O . TYR A 1 97 ? 5.982 -1.545 -2.043 1.00 97.56 97 TYR A O 1
ATOM 822 N N . ILE A 1 98 ? 5.245 -2.632 -3.865 1.00 98.12 98 ILE A N 1
ATOM 823 C CA . ILE A 1 98 ? 5.004 -1.432 -4.673 1.00 98.12 98 ILE A CA 1
ATOM 824 C C . ILE A 1 98 ? 3.509 -1.216 -4.897 1.00 98.12 98 ILE A C 1
ATOM 826 O O . ILE A 1 98 ? 2.816 -2.061 -5.460 1.00 98.12 98 ILE A O 1
ATOM 830 N N . GLY A 1 99 ? 3.027 -0.035 -4.508 1.00 97.56 99 GLY A N 1
ATOM 831 C CA . GLY A 1 99 ? 1.680 0.445 -4.802 1.00 97.56 99 GLY A CA 1
ATOM 832 C C . GLY A 1 99 ? 1.714 1.551 -5.853 1.00 97.56 99 GLY A C 1
ATOM 833 O O . GLY A 1 99 ? 2.310 2.611 -5.632 1.00 97.56 99 GLY A O 1
ATOM 834 N N . LEU A 1 100 ? 1.040 1.327 -6.982 1.00 97.88 100 LEU A N 1
ATOM 835 C CA . LEU A 1 100 ? 0.931 2.300 -8.069 1.00 97.88 100 LEU A CA 1
ATOM 836 C C . LEU A 1 100 ? -0.438 2.983 -8.034 1.00 97.88 100 LEU A C 1
ATOM 838 O O . LEU A 1 100 ? -1.47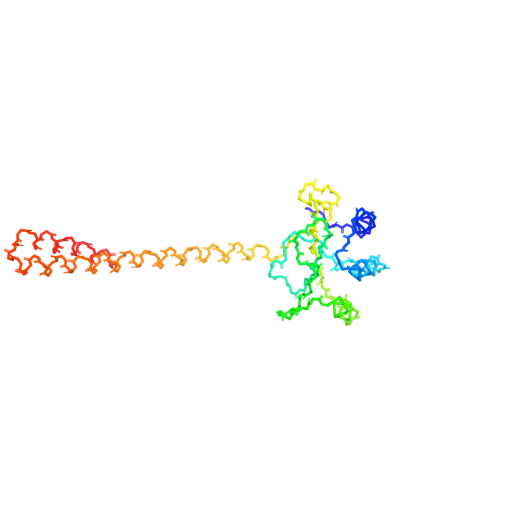8 2.330 -7.970 1.00 97.88 100 LEU A O 1
ATOM 842 N N . TYR A 1 101 ? -0.452 4.312 -8.075 1.00 97.38 101 TYR A N 1
ATOM 843 C CA . TYR A 1 101 ? -1.672 5.116 -8.013 1.00 97.38 101 TYR A CA 1
ATOM 844 C C . TYR A 1 101 ? -1.857 5.878 -9.323 1.00 97.38 101 TYR A C 1
ATOM 846 O O . TYR A 1 101 ? -1.122 6.812 -9.656 1.00 97.38 101 TYR A O 1
ATOM 854 N N . PHE A 1 102 ? -2.856 5.460 -10.090 1.00 97.00 102 PHE A N 1
ATOM 855 C CA . PHE A 1 102 ? -3.188 6.013 -11.394 1.00 97.00 102 PHE A CA 1
ATOM 856 C C . PHE A 1 102 ? -4.684 5.909 -11.663 1.00 97.00 102 PHE A C 1
ATOM 858 O O . PHE A 1 102 ? -5.422 5.265 -10.914 1.00 97.00 102 PHE A O 1
ATOM 865 N N . LYS A 1 103 ? -5.144 6.624 -12.690 1.00 95.25 103 LYS A N 1
ATOM 866 C CA . LYS A 1 103 ? -6.563 6.681 -13.038 1.00 95.25 103 LYS A CA 1
ATOM 867 C C . LYS A 1 103 ? -7.071 5.283 -13.410 1.00 95.25 103 LYS A C 1
ATOM 869 O O . LYS A 1 103 ? -6.412 4.591 -14.180 1.00 95.25 103 LYS A O 1
ATOM 874 N N . ASP A 1 104 ? -8.234 4.914 -12.875 1.00 92.94 104 ASP A N 1
ATOM 875 C CA . ASP A 1 104 ? -8.945 3.662 -13.167 1.00 92.94 104 ASP A CA 1
ATOM 876 C C . ASP A 1 104 ? -8.164 2.386 -12.779 1.00 92.94 104 ASP A C 1
ATOM 878 O O . ASP A 1 104 ? -8.415 1.306 -13.311 1.00 92.94 104 ASP A O 1
ATOM 882 N N . ARG A 1 105 ? -7.226 2.484 -11.816 1.00 93.81 105 ARG A N 1
ATOM 883 C CA . ARG A 1 105 ? -6.367 1.353 -11.415 1.00 93.81 105 ARG A CA 1
ATOM 884 C C . ARG A 1 105 ? -7.133 0.113 -10.944 1.00 93.81 105 ARG A C 1
ATOM 886 O O . ARG A 1 105 ? -6.656 -0.992 -11.157 1.00 93.81 105 ARG A O 1
ATOM 893 N N . SER A 1 106 ? -8.292 0.290 -10.306 1.00 91.12 106 SER A N 1
ATOM 894 C CA . SER A 1 106 ? -9.101 -0.808 -9.752 1.00 91.12 106 SER A CA 1
ATOM 895 C C . SER A 1 106 ? -9.836 -1.610 -10.823 1.00 91.12 106 SER A C 1
ATOM 897 O O . SER A 1 106 ? -10.218 -2.748 -10.584 1.00 91.12 106 SER A O 1
ATOM 899 N N . THR A 1 107 ? -10.035 -1.032 -12.008 1.00 93.88 107 THR A N 1
ATOM 900 C CA . THR A 1 107 ? -10.678 -1.692 -13.151 1.00 93.88 107 THR A CA 1
ATOM 901 C C . THR A 1 107 ? -9.678 -2.007 -14.263 1.00 93.88 107 THR A C 1
ATOM 903 O O . THR A 1 107 ? -10.091 -2.295 -15.380 1.00 93.88 107 THR A O 1
ATOM 906 N N . CYS A 1 108 ? -8.375 -1.898 -13.988 1.00 95.69 108 CYS A N 1
ATOM 907 C CA . CYS A 1 108 ? -7.300 -2.083 -14.955 1.00 95.69 108 CYS A CA 1
ATOM 908 C C . CYS A 1 108 ? -6.866 -3.561 -15.014 1.00 95.69 108 CYS A C 1
ATOM 910 O O . CYS A 1 108 ? -6.268 -4.039 -14.043 1.00 95.69 108 CYS A O 1
ATOM 912 N N . PRO A 1 109 ? -7.121 -4.287 -16.120 1.00 95.69 109 PRO A N 1
ATOM 913 C CA . PRO A 1 109 ? -6.764 -5.701 -16.234 1.00 95.69 109 PRO A CA 1
ATOM 914 C C . PRO A 1 109 ? -5.257 -5.954 -16.148 1.00 95.69 109 PRO A C 1
ATOM 916 O O . PRO A 1 109 ? -4.836 -6.891 -15.477 1.00 95.69 109 PRO A O 1
ATOM 919 N N . GLU A 1 110 ? -4.440 -5.103 -16.775 1.00 95.81 110 GLU A N 1
ATOM 920 C CA . GLU A 1 110 ? -2.981 -5.241 -16.795 1.00 95.81 110 GLU A CA 1
ATOM 921 C C . GLU A 1 110 ? -2.383 -5.109 -15.396 1.00 95.81 110 GLU A C 1
ATOM 923 O O . GLU A 1 110 ? -1.440 -5.815 -15.052 1.00 95.81 110 GLU A O 1
ATOM 928 N N . TYR A 1 111 ? -2.959 -4.239 -14.562 1.00 96.69 111 TYR A N 1
ATOM 929 C CA . TYR A 1 111 ? -2.533 -4.123 -13.172 1.00 96.69 111 TYR A CA 1
ATOM 930 C C . TYR A 1 111 ? -3.045 -5.287 -12.329 1.00 96.69 111 TYR A C 1
ATOM 932 O O . TYR A 1 111 ? -2.273 -5.866 -11.572 1.00 96.69 111 TYR A O 1
ATOM 940 N N . ALA A 1 112 ? -4.311 -5.680 -12.499 1.00 95.00 112 ALA A N 1
ATOM 941 C CA . ALA A 1 112 ? -4.889 -6.818 -11.789 1.00 95.00 112 ALA A CA 1
ATOM 942 C C . ALA A 1 112 ? -4.121 -8.128 -12.038 1.00 95.00 112 ALA A C 1
ATOM 944 O O . ALA A 1 112 ? -4.005 -8.943 -11.127 1.00 95.00 112 ALA A O 1
ATOM 945 N N . ALA A 1 113 ? -3.557 -8.308 -13.236 1.00 94.75 113 ALA A N 1
ATOM 946 C CA . ALA A 1 113 ? -2.771 -9.485 -13.600 1.00 94.75 113 ALA A CA 1
ATOM 947 C C . ALA A 1 113 ? -1.458 -9.630 -12.809 1.00 94.75 113 ALA A C 1
ATOM 949 O O . ALA A 1 113 ? -0.966 -10.746 -12.658 1.00 94.75 113 ALA A O 1
ATOM 950 N N . VAL A 1 114 ? -0.902 -8.528 -12.295 1.00 96.50 114 VAL A N 1
ATOM 951 C CA . VAL A 1 114 ? 0.361 -8.534 -11.536 1.00 96.50 114 VAL A CA 1
ATOM 952 C C . VAL A 1 114 ? 0.181 -8.297 -10.039 1.00 96.50 114 VAL A C 1
ATOM 954 O O . VAL A 1 114 ? 1.173 -8.262 -9.313 1.00 96.50 114 VAL A O 1
ATOM 957 N N . LEU A 1 115 ? -1.055 -8.105 -9.572 1.00 95.38 115 LEU A N 1
ATOM 958 C CA . LEU A 1 115 ? -1.331 -7.895 -8.156 1.00 95.38 115 LEU A CA 1
ATOM 959 C C . LEU A 1 115 ? -1.108 -9.180 -7.355 1.00 95.38 115 LEU A C 1
ATOM 961 O O . LEU A 1 115 ? -1.670 -10.236 -7.640 1.00 95.38 115 LEU A O 1
ATOM 965 N N . GLU A 1 116 ? -0.330 -9.042 -6.293 1.00 94.06 116 GLU A N 1
ATOM 966 C CA . GLU A 1 116 ? -0.051 -10.077 -5.313 1.00 94.06 116 GLU A CA 1
ATOM 967 C C . GLU A 1 116 ? -0.785 -9.780 -4.001 1.00 94.06 116 GLU A C 1
ATOM 969 O O . GLU A 1 116 ? -1.089 -8.631 -3.662 1.00 94.06 116 GLU A O 1
ATOM 974 N N . VAL A 1 117 ? -1.084 -10.838 -3.248 1.00 88.50 117 VAL A N 1
ATOM 975 C CA . VAL A 1 117 ? -1.771 -10.725 -1.957 1.00 88.50 117 VAL A CA 1
ATOM 976 C C . VAL A 1 117 ? -0.806 -10.144 -0.926 1.00 88.50 117 VAL A C 1
ATOM 978 O O . VAL A 1 117 ? 0.312 -10.637 -0.777 1.00 88.50 117 VAL A O 1
ATOM 981 N N . ASN A 1 118 ? -1.238 -9.126 -0.178 1.00 88.94 118 ASN A N 1
ATOM 982 C CA . ASN A 1 118 ? -0.429 -8.594 0.915 1.00 88.94 118 ASN A CA 1
ATOM 983 C C . ASN A 1 118 ? -0.347 -9.648 2.046 1.00 88.94 118 ASN A C 1
ATOM 985 O O . ASN A 1 118 ? -1.381 -9.992 2.627 1.00 88.94 118 ASN A O 1
ATOM 989 N N . PRO A 1 119 ? 0.853 -10.144 2.413 1.00 85.88 119 PRO A N 1
ATOM 990 C CA . PRO A 1 119 ? 1.008 -11.176 3.442 1.00 85.88 119 PRO A CA 1
ATOM 991 C C . PRO A 1 119 ? 0.482 -10.763 4.826 1.00 85.88 119 PRO A C 1
ATOM 993 O O . PRO A 1 119 ? 0.118 -11.626 5.625 1.00 85.88 119 PRO A O 1
ATOM 996 N N . MET A 1 120 ? 0.408 -9.462 5.110 1.00 83.00 120 MET A N 1
ATOM 997 C CA . MET A 1 120 ? -0.048 -8.924 6.394 1.00 83.00 120 MET A CA 1
ATOM 998 C C . MET A 1 120 ? -1.556 -8.663 6.441 1.00 83.00 120 MET A C 1
ATOM 1000 O O . MET A 1 120 ? -2.106 -8.447 7.516 1.00 83.00 120 MET A O 1
ATOM 1004 N N . GLU A 1 121 ? -2.263 -8.768 5.314 1.00 77.62 121 GLU A N 1
ATOM 1005 C CA . GLU A 1 121 ? -3.694 -8.451 5.232 1.00 77.62 121 GLU A CA 1
ATOM 1006 C C . GLU A 1 121 ? -4.555 -9.313 6.170 1.00 77.62 121 GLU A C 1
ATOM 1008 O O . GLU A 1 121 ? -5.524 -8.836 6.756 1.00 77.62 121 GLU A O 1
ATOM 1013 N N . ARG A 1 122 ? -4.173 -10.577 6.395 1.00 68.88 122 ARG A N 1
ATOM 1014 C CA . ARG A 1 122 ? -4.869 -11.438 7.365 1.00 68.88 122 ARG A CA 1
ATOM 1015 C C . ARG A 1 122 ? -4.668 -10.993 8.814 1.00 68.88 122 ARG A C 1
ATOM 1017 O O . ARG A 1 122 ? -5.573 -11.187 9.620 1.00 68.88 122 ARG A O 1
ATOM 1024 N N . GLN A 1 123 ? -3.504 -10.439 9.154 1.00 68.44 123 GLN A N 1
ATOM 1025 C CA . GLN A 1 123 ? -3.245 -9.930 10.504 1.00 68.44 123 GLN A CA 1
ATOM 1026 C C . GLN A 1 123 ? -4.059 -8.663 10.769 1.00 68.44 123 GLN A C 1
ATOM 1028 O O . GLN A 1 123 ? -4.636 -8.543 11.849 1.00 68.44 123 GLN A O 1
ATOM 1033 N N . ASP A 1 124 ? -4.183 -7.789 9.765 1.00 68.94 124 ASP A N 1
ATOM 1034 C CA . ASP A 1 124 ? -4.990 -6.566 9.844 1.00 68.94 124 ASP A CA 1
ATOM 1035 C C . ASP A 1 124 ? -6.444 -6.886 10.211 1.00 68.94 124 ASP A C 1
ATOM 1037 O O . ASP A 1 124 ? -6.985 -6.314 11.153 1.00 68.94 124 ASP A O 1
ATOM 1041 N N . LEU A 1 125 ? -7.055 -7.871 9.543 1.00 72.25 125 LEU A N 1
ATOM 1042 C CA . LEU A 1 125 ? -8.441 -8.272 9.815 1.00 72.25 125 LEU A CA 1
ATOM 1043 C C . LEU A 1 125 ? -8.644 -8.759 11.258 1.00 72.25 125 LEU A C 1
ATOM 1045 O O . LEU A 1 125 ? -9.649 -8.432 11.893 1.00 72.25 125 LEU A O 1
ATOM 1049 N N . VAL A 1 126 ? -7.694 -9.531 11.793 1.00 74.31 126 VAL A N 1
ATOM 1050 C CA . VAL A 1 126 ? -7.755 -10.012 13.183 1.00 74.31 126 VAL A CA 1
ATOM 1051 C C . VAL A 1 126 ? -7.620 -8.844 14.157 1.00 74.31 126 VAL A C 1
ATOM 1053 O O . VAL A 1 126 ? -8.387 -8.752 15.116 1.00 74.31 126 VAL A O 1
ATOM 1056 N N . GLN A 1 127 ? -6.677 -7.937 13.905 1.00 74.19 127 GLN A N 1
ATOM 1057 C CA . GLN A 1 127 ? -6.449 -6.774 14.755 1.00 74.19 127 GLN A CA 1
ATOM 1058 C C . GLN A 1 127 ? -7.655 -5.825 14.762 1.00 74.19 127 GLN A C 1
ATOM 1060 O O . GLN A 1 127 ? -8.090 -5.415 15.839 1.00 74.19 127 GLN A O 1
ATOM 1065 N N . ASP A 1 128 ? -8.231 -5.534 13.595 1.00 78.19 128 ASP A N 1
ATOM 1066 C CA . ASP A 1 128 ? -9.418 -4.687 13.455 1.00 78.19 128 ASP A CA 1
ATOM 1067 C C . ASP A 1 128 ? -10.629 -5.292 14.185 1.00 78.19 128 ASP A C 1
ATOM 1069 O O . ASP A 1 128 ? -11.367 -4.582 14.869 1.00 78.19 128 ASP A O 1
ATOM 1073 N N . THR A 1 129 ? -10.796 -6.618 14.124 1.00 81.31 129 THR A N 1
ATOM 1074 C CA . THR A 1 129 ? -11.872 -7.320 14.845 1.00 81.31 129 THR A CA 1
ATOM 1075 C C . THR A 1 129 ? -11.704 -7.204 16.363 1.00 81.31 129 THR A C 1
ATOM 1077 O O . THR A 1 129 ? -12.663 -6.915 17.079 1.00 81.31 129 THR A O 1
ATOM 1080 N N . LEU A 1 130 ? -10.479 -7.385 16.872 1.00 85.75 130 LEU A N 1
ATOM 1081 C CA . LEU A 1 130 ? -10.183 -7.232 18.301 1.00 85.75 130 LEU A CA 1
ATOM 1082 C C . LEU A 1 130 ? -10.396 -5.790 18.781 1.00 85.75 130 LEU A C 1
ATOM 1084 O O . LEU A 1 130 ? -10.944 -5.577 19.861 1.00 85.75 130 LEU A O 1
ATOM 1088 N N . LEU A 1 131 ? -9.996 -4.803 17.976 1.00 85.88 131 LEU A N 1
ATOM 1089 C CA . LEU A 1 131 ? -10.261 -3.387 18.241 1.00 85.88 131 LEU A CA 1
ATOM 1090 C C . LEU A 1 131 ? -11.764 -3.095 18.307 1.00 85.88 131 LEU A C 1
ATOM 1092 O O . LEU A 1 131 ? -12.194 -2.382 19.213 1.00 85.88 131 LEU A O 1
ATOM 1096 N N . GLY A 1 132 ? -12.557 -3.675 17.400 1.00 89.19 132 GLY A N 1
ATOM 1097 C CA . GLY A 1 132 ? -14.018 -3.577 17.418 1.00 89.19 132 GLY A CA 1
ATOM 1098 C C . GLY A 1 132 ? -14.623 -4.094 18.726 1.00 89.19 132 GLY A C 1
ATOM 1099 O O . GLY A 1 132 ? -15.361 -3.369 19.388 1.00 89.19 132 GLY A O 1
ATOM 1100 N N . LEU A 1 133 ? -14.224 -5.293 19.158 1.00 92.06 133 LEU A N 1
ATOM 1101 C CA . LEU A 1 133 ? -14.682 -5.885 20.423 1.00 92.06 133 LEU A CA 1
ATOM 1102 C C . LEU A 1 133 ? -14.302 -5.031 21.643 1.00 92.06 133 LEU A C 1
ATOM 1104 O O . LEU A 1 133 ? -15.101 -4.846 22.560 1.00 92.06 133 LEU A O 1
ATOM 1108 N N . LEU A 1 134 ? -13.087 -4.476 21.668 1.00 91.81 134 LEU A N 1
ATOM 1109 C CA . LEU A 1 134 ? -12.661 -3.582 22.749 1.00 91.81 134 LEU A CA 1
ATOM 1110 C C . LEU A 1 134 ? -13.481 -2.288 22.777 1.00 91.81 134 LEU A C 1
ATOM 1112 O O . LEU A 1 134 ? -13.836 -1.816 23.858 1.00 91.81 134 LEU A O 1
ATOM 1116 N N . ALA A 1 135 ? -13.797 -1.721 21.610 1.00 93.06 135 ALA A N 1
ATOM 1117 C CA . ALA A 1 135 ? -14.633 -0.531 21.510 1.00 93.06 135 ALA A CA 1
ATOM 1118 C C . ALA A 1 135 ? -16.055 -0.789 22.035 1.00 93.06 135 ALA A C 1
ATOM 1120 O O . ALA A 1 135 ? -16.584 0.051 22.764 1.00 93.06 135 ALA A O 1
ATOM 1121 N N . GLU A 1 136 ? -16.638 -1.955 21.741 1.00 92.44 136 GLU A N 1
ATOM 1122 C CA . GLU A 1 136 ? -17.940 -2.368 22.284 1.00 92.44 136 GLU A CA 1
ATOM 1123 C C . GLU A 1 136 ? -17.915 -2.460 23.814 1.00 92.44 136 GLU A C 1
ATOM 1125 O O . GLU A 1 136 ? -18.763 -1.867 24.478 1.00 92.44 136 GLU A O 1
ATOM 1130 N N . ILE A 1 137 ? -16.894 -3.099 24.396 1.00 93.19 137 ILE A N 1
ATOM 1131 C CA . ILE A 1 137 ? -16.744 -3.199 25.859 1.00 93.19 137 ILE A CA 1
ATOM 1132 C C . ILE A 1 137 ? -16.636 -1.811 26.508 1.00 93.19 137 ILE A C 1
ATOM 1134 O O . ILE A 1 137 ? -17.237 -1.552 27.556 1.00 93.19 137 ILE A O 1
ATOM 1138 N N . VAL A 1 138 ? -15.858 -0.907 25.904 1.00 94.56 138 VAL A N 1
ATOM 1139 C CA . VAL A 1 138 ? -15.702 0.470 26.397 1.00 94.56 138 VAL A CA 1
ATOM 1140 C C . VAL A 1 138 ? -17.026 1.232 26.318 1.00 94.56 138 VAL A C 1
ATOM 1142 O O . VAL A 1 138 ? -17.382 1.925 27.274 1.00 94.56 138 VAL A O 1
ATOM 1145 N N . LEU A 1 139 ? -17.767 1.090 25.217 1.00 93.06 139 LEU A N 1
ATOM 1146 C CA . LEU A 1 139 ? -19.062 1.737 25.027 1.00 93.06 139 LEU A CA 1
ATOM 1147 C C . LEU A 1 139 ? -20.103 1.226 26.030 1.00 93.06 139 LEU A C 1
ATOM 1149 O O . LEU A 1 139 ? -20.756 2.034 26.691 1.00 93.06 139 LEU A O 1
ATOM 1153 N N . ASP A 1 140 ? -20.207 -0.092 26.202 1.00 90.94 140 ASP A N 1
ATOM 1154 C CA . ASP A 1 140 ? -21.114 -0.717 27.167 1.00 90.94 140 ASP A CA 1
ATOM 1155 C C . ASP A 1 140 ? -20.847 -0.226 28.588 1.00 90.94 140 ASP A C 1
ATOM 1157 O O . ASP A 1 140 ? -21.776 0.100 29.333 1.00 90.94 140 ASP A O 1
ATOM 1161 N N . ARG A 1 141 ? -19.569 -0.116 28.963 1.00 90.12 141 ARG A N 1
ATOM 1162 C CA . ARG A 1 141 ? -19.179 0.437 30.260 1.00 90.12 141 ARG A CA 1
ATOM 1163 C C . ARG A 1 141 ? -19.586 1.903 30.394 1.00 90.12 141 ARG A C 1
ATOM 1165 O O . ARG A 1 141 ? -20.175 2.268 31.405 1.00 90.12 141 ARG A O 1
ATOM 1172 N N . ALA A 1 142 ? -19.329 2.728 29.381 1.00 92.94 142 ALA A N 1
ATOM 1173 C CA . ALA A 1 142 ? -19.689 4.143 29.410 1.00 92.94 142 ALA A CA 1
ATOM 1174 C C . ALA A 1 142 ? -21.209 4.361 29.531 1.00 92.94 142 ALA A C 1
ATOM 1176 O O . ALA A 1 142 ? -21.644 5.222 30.299 1.00 92.94 142 ALA A O 1
ATOM 1177 N N . ILE A 1 143 ? -22.018 3.565 28.820 1.00 92.56 143 ILE A N 1
ATOM 1178 C CA . ILE A 1 143 ? -23.486 3.605 28.905 1.00 92.56 143 ILE A CA 1
ATOM 1179 C C . ILE A 1 143 ? -23.954 3.231 30.314 1.00 92.56 143 ILE A C 1
ATOM 1181 O O . ILE A 1 143 ? -24.819 3.909 30.873 1.00 92.56 143 ILE A O 1
ATOM 1185 N N . ARG A 1 144 ? -23.380 2.179 30.907 1.00 87.94 144 ARG A N 1
ATOM 1186 C CA . ARG A 1 144 ? -23.708 1.754 32.277 1.00 87.94 144 ARG A CA 1
ATOM 1187 C C . ARG A 1 144 ? -23.335 2.822 33.301 1.00 87.94 144 ARG A C 1
ATOM 1189 O O . ARG A 1 144 ? -24.195 3.224 34.077 1.00 87.94 144 ARG A O 1
ATOM 1196 N N . ASP A 1 145 ? -22.113 3.347 33.238 1.00 90.94 145 ASP A N 1
ATOM 1197 C CA . ASP A 1 145 ? -21.629 4.394 34.146 1.00 90.94 145 ASP A CA 1
ATOM 1198 C C . ASP A 1 145 ? -22.459 5.686 34.024 1.00 90.94 145 ASP A C 1
ATOM 1200 O O . ASP A 1 145 ? -22.595 6.448 34.983 1.00 90.94 145 ASP A O 1
ATOM 1204 N N . PHE A 1 146 ? -22.989 5.983 32.834 1.00 92.62 146 PHE A N 1
ATOM 1205 C CA . PHE A 1 146 ? -23.907 7.101 32.628 1.00 92.62 146 PHE A CA 1
ATOM 1206 C C . PHE A 1 146 ? -25.277 6.837 33.264 1.00 92.62 146 PHE A C 1
ATOM 1208 O O . PHE A 1 146 ? -25.768 7.687 34.003 1.00 92.62 146 PHE A O 1
ATOM 1215 N N . ARG A 1 147 ? -25.868 5.656 33.028 1.00 90.00 147 ARG A N 1
ATOM 1216 C CA . ARG A 1 147 ? -27.151 5.263 33.635 1.00 90.00 147 ARG A CA 1
ATOM 1217 C C . ARG A 1 147 ? -27.085 5.259 35.156 1.00 90.00 147 ARG A C 1
ATOM 1219 O O . ARG A 1 147 ? -27.988 5.785 35.790 1.00 90.00 147 ARG A O 1
ATOM 1226 N N . GLU A 1 148 ? -26.012 4.722 35.731 1.00 90.44 148 GLU A N 1
ATOM 1227 C CA . GLU A 1 148 ? -25.808 4.695 37.181 1.00 90.44 148 GLU A CA 1
ATOM 1228 C C . GLU A 1 148 ? -25.776 6.118 37.759 1.00 90.44 148 GLU A C 1
ATOM 1230 O O . GLU A 1 148 ? -26.508 6.419 38.700 1.00 90.44 148 GLU A O 1
ATOM 1235 N N . ARG A 1 149 ? -25.004 7.028 37.147 1.00 92.56 149 ARG A N 1
ATOM 1236 C CA . ARG A 1 149 ? -24.952 8.442 37.557 1.00 92.56 149 ARG A CA 1
ATOM 1237 C C . ARG A 1 149 ? -26.303 9.142 37.449 1.00 92.56 149 ARG A C 1
ATOM 1239 O O . ARG A 1 149 ? -26.650 9.930 38.325 1.00 92.56 149 ARG A O 1
ATOM 1246 N N . GLU A 1 150 ? -27.047 8.868 36.386 1.00 93.81 150 GLU A N 1
ATOM 1247 C CA . GLU A 1 150 ? -28.357 9.472 36.165 1.00 93.81 150 GLU A CA 1
ATOM 1248 C C . GLU A 1 150 ? -29.402 8.957 37.166 1.00 93.81 150 GLU A C 1
ATOM 1250 O O . GLU A 1 150 ? -30.149 9.757 37.725 1.00 93.81 150 GLU A O 1
ATOM 1255 N N . LEU A 1 151 ? -29.395 7.656 37.475 1.00 91.50 151 LEU A N 1
ATOM 1256 C CA . LEU A 1 151 ? -30.215 7.060 38.534 1.00 91.50 151 LEU A CA 1
ATOM 1257 C C . LEU A 1 151 ? -29.916 7.694 39.894 1.00 91.50 151 LEU A C 1
ATOM 1259 O O . LEU A 1 151 ? -30.841 8.151 40.559 1.00 91.50 151 LEU A O 1
ATOM 1263 N N . TYR A 1 152 ? -28.639 7.804 40.276 1.00 91.31 152 TYR A N 1
ATOM 1264 C CA . TYR A 1 152 ? -28.253 8.476 41.522 1.00 91.31 152 TYR A CA 1
ATOM 1265 C C . TYR A 1 152 ? -28.763 9.918 41.582 1.00 91.31 152 TYR A C 1
ATOM 1267 O O . TYR A 1 152 ? -29.381 10.312 42.568 1.00 91.31 152 TYR A O 1
ATOM 1275 N N . ARG A 1 153 ? -28.588 10.684 40.498 1.00 93.94 153 ARG A N 1
ATOM 1276 C CA . ARG A 1 153 ? -29.074 12.066 40.407 1.00 93.94 153 ARG A CA 1
ATOM 1277 C C . ARG A 1 153 ? -30.589 12.158 40.610 1.00 93.94 153 ARG A C 1
ATOM 1279 O O . ARG A 1 153 ? -31.059 13.068 41.289 1.00 93.94 153 ARG A O 1
ATOM 1286 N N . GLN A 1 154 ? -31.356 11.248 40.011 1.00 92.75 154 GLN A N 1
ATOM 1287 C CA . GLN A 1 154 ? -32.815 11.241 40.134 1.00 92.75 154 GLN A CA 1
ATOM 1288 C C . GLN A 1 154 ? -33.287 10.785 41.520 1.00 92.75 154 GLN A C 1
ATOM 1290 O O . GLN A 1 154 ? -34.274 11.323 42.021 1.00 92.75 154 GLN A O 1
ATOM 1295 N N . ILE A 1 155 ? -32.581 9.842 42.151 1.00 92.44 155 ILE A N 1
ATOM 1296 C CA . ILE A 1 155 ? -32.843 9.405 43.530 1.00 92.44 155 ILE A CA 1
ATOM 1297 C C . ILE A 1 155 ? -32.621 10.569 44.502 1.00 92.44 155 ILE A C 1
ATOM 1299 O O . ILE A 1 155 ? -33.505 10.868 45.305 1.00 92.44 155 ILE A O 1
ATOM 1303 N N . ASP A 1 156 ? -31.487 11.265 44.388 1.00 92.06 156 ASP A N 1
ATOM 1304 C CA . ASP A 1 156 ? -31.173 12.435 45.218 1.00 92.06 156 ASP A CA 1
ATOM 1305 C C . ASP A 1 156 ? -32.216 13.547 45.037 1.00 92.06 156 ASP A C 1
ATOM 1307 O O . ASP A 1 156 ? -32.631 14.190 46.003 1.00 92.06 156 ASP A O 1
ATOM 1311 N N . GLN A 1 157 ? -32.693 13.745 43.804 1.00 93.81 157 GLN A N 1
ATOM 1312 C CA . GLN A 1 157 ? -33.759 14.700 43.515 1.00 93.81 157 GLN A CA 1
ATOM 1313 C C . GLN A 1 157 ? -35.096 14.291 44.158 1.00 93.81 157 GLN A C 1
ATOM 1315 O O . GLN A 1 157 ? -35.747 15.130 44.777 1.00 93.81 157 GLN A O 1
ATOM 1320 N N . ALA A 1 158 ? -35.491 13.017 44.067 1.00 93.25 158 ALA A N 1
ATOM 1321 C CA . ALA A 1 158 ? -36.718 12.521 44.696 1.00 93.25 158 ALA A CA 1
ATOM 1322 C C . ALA A 1 158 ? -36.678 12.664 46.229 1.00 93.25 158 ALA A C 1
ATOM 1324 O O . ALA A 1 158 ? -37.676 13.049 46.837 1.00 93.25 158 ALA A O 1
ATOM 1325 N N . LEU A 1 159 ? -35.513 12.432 46.848 1.00 91.06 159 LEU A N 1
ATOM 1326 C CA . LEU A 1 159 ? -35.299 12.671 48.279 1.00 91.06 159 LEU A CA 1
ATOM 1327 C C . LEU A 1 159 ? -35.450 14.151 48.650 1.00 91.06 159 LEU A C 1
ATOM 1329 O O . LEU A 1 159 ? -36.086 14.462 49.656 1.00 91.06 159 LEU A O 1
ATOM 1333 N N . ALA A 1 160 ? -34.893 15.063 47.848 1.00 93.12 160 ALA A N 1
ATOM 1334 C CA . ALA A 1 160 ? -34.999 16.504 48.084 1.00 93.12 160 ALA A CA 1
ATOM 1335 C C . ALA A 1 160 ? -36.442 17.025 47.945 1.00 93.12 160 ALA A C 1
ATOM 1337 O O . ALA A 1 160 ? -36.834 17.953 48.651 1.00 93.12 160 ALA A O 1
ATOM 1338 N N . GLU A 1 161 ? -37.227 16.425 47.048 1.00 93.50 161 GLU A N 1
ATOM 1339 C CA . GLU A 1 161 ? -38.634 16.762 46.796 1.00 93.50 161 GLU A CA 1
ATOM 1340 C C . GLU A 1 161 ? -39.607 16.050 47.761 1.00 93.50 161 GLU A C 1
ATOM 1342 O O . GLU A 1 161 ? -40.772 16.436 47.846 1.00 93.50 161 GLU A O 1
ATOM 1347 N N . GLY A 1 162 ? -39.141 15.043 48.511 1.00 91.62 162 GLY A N 1
ATOM 1348 C CA . GLY A 1 162 ? -39.972 14.229 49.404 1.00 91.62 162 GLY A CA 1
ATOM 1349 C C . GLY A 1 162 ? -40.899 13.245 48.676 1.00 91.62 162 GLY A C 1
ATOM 1350 O O . GLY A 1 162 ? -41.907 12.825 49.243 1.00 91.62 162 GLY A O 1
ATOM 1351 N N . ASP A 1 163 ? -40.586 12.885 47.428 1.00 93.06 163 ASP A N 1
ATOM 1352 C CA . ASP A 1 163 ? -41.388 11.976 46.600 1.00 93.06 163 ASP A CA 1
ATOM 1353 C C . ASP A 1 163 ? -41.020 10.508 46.877 1.00 93.06 163 ASP A C 1
ATOM 1355 O O . ASP A 1 163 ? -40.141 9.912 46.245 1.00 93.06 163 ASP A O 1
ATOM 1359 N N . GLU A 1 164 ? -41.709 9.920 47.855 1.00 90.31 164 GLU A N 1
ATOM 1360 C CA . GLU A 1 164 ? -41.492 8.541 48.307 1.00 90.31 164 GLU A CA 1
ATOM 1361 C C . GLU A 1 164 ? -41.760 7.501 47.205 1.00 90.31 164 GLU A C 1
ATOM 1363 O O . GLU A 1 164 ? -41.021 6.522 47.075 1.00 90.31 164 GLU A O 1
ATOM 1368 N N . ALA A 1 165 ? -42.780 7.720 46.369 1.00 90.25 165 ALA A N 1
ATOM 1369 C CA . ALA A 1 165 ? -43.146 6.784 45.310 1.00 90.25 165 ALA A CA 1
ATOM 1370 C C . ALA A 1 165 ? -42.052 6.708 44.235 1.00 90.25 165 ALA A C 1
ATOM 1372 O O . ALA A 1 165 ? -41.646 5.617 43.825 1.00 90.25 165 ALA A O 1
ATOM 1373 N N . LYS A 1 166 ? -41.539 7.868 43.815 1.00 89.44 166 LYS A N 1
ATOM 1374 C CA . LYS A 1 166 ? -40.468 7.967 42.820 1.00 89.44 166 LYS A CA 1
ATOM 1375 C C . LYS A 1 166 ? -39.132 7.460 43.361 1.00 89.44 166 LYS A C 1
ATOM 1377 O O . LYS A 1 166 ? -38.402 6.782 42.640 1.00 89.44 166 LYS A O 1
ATOM 1382 N N . PHE A 1 167 ? -38.835 7.719 44.635 1.00 92.25 167 PHE A N 1
ATOM 1383 C CA . PHE A 1 167 ? -37.652 7.176 45.303 1.00 92.25 167 PHE A CA 1
ATOM 1384 C C . PHE A 1 167 ? -37.639 5.639 45.307 1.00 92.25 167 PHE A C 1
ATOM 1386 O O . PHE A 1 167 ? -36.628 5.030 44.942 1.00 92.25 167 PHE A O 1
ATOM 1393 N N . LEU A 1 168 ? -38.758 5.003 45.676 1.00 90.12 168 LEU A N 1
ATOM 1394 C CA . LEU A 1 168 ? -38.873 3.541 45.709 1.00 90.12 168 LEU A CA 1
ATOM 1395 C C . LEU A 1 168 ? -38.690 2.920 44.316 1.00 90.12 168 LEU A C 1
ATOM 1397 O O . LEU A 1 168 ? -37.930 1.962 44.180 1.00 90.12 168 LEU A O 1
ATOM 1401 N N . GLN A 1 169 ? -39.309 3.505 43.284 1.00 92.50 169 GLN A N 1
ATOM 1402 C CA . GLN A 1 169 ? -39.171 3.047 41.896 1.00 92.50 169 GLN A CA 1
ATOM 1403 C C . GLN A 1 169 ? -37.723 3.121 41.391 1.00 92.50 169 GLN A C 1
ATOM 1405 O O . GLN A 1 169 ? -37.188 2.135 40.886 1.00 92.50 169 GLN A O 1
ATOM 1410 N N . LEU A 1 170 ? -37.061 4.270 41.561 1.00 90.69 170 LEU A N 1
ATOM 1411 C CA . LEU A 1 170 ? -35.687 4.470 41.085 1.00 90.69 170 LEU A CA 1
ATOM 1412 C C . LEU A 1 170 ? -34.674 3.600 41.846 1.00 90.69 170 LEU A C 1
ATOM 1414 O O . LEU A 1 170 ? -33.698 3.122 41.270 1.00 90.69 170 LEU A O 1
ATOM 1418 N N . THR A 1 171 ? -34.913 3.351 43.136 1.00 89.06 171 THR A N 1
ATOM 1419 C CA . THR A 1 171 ? -34.071 2.462 43.953 1.00 89.06 171 THR A CA 1
ATOM 1420 C C . THR A 1 171 ? -34.189 1.000 43.509 1.00 89.06 171 THR A C 1
ATOM 1422 O O . THR A 1 171 ? -33.200 0.261 43.530 1.00 89.06 171 THR A O 1
ATOM 1425 N N . GLU A 1 172 ? -35.379 0.572 43.086 1.00 90.88 172 GLU A N 1
ATOM 1426 C CA . GLU A 1 172 ? -35.604 -0.763 42.528 1.00 90.88 172 GLU A CA 1
ATOM 1427 C C . GLU A 1 172 ? -34.917 -0.923 41.163 1.00 90.88 172 GLU A C 1
ATOM 1429 O O . GLU A 1 172 ? -34.219 -1.913 40.930 1.00 90.88 172 GLU A O 1
ATOM 1434 N N . GLU A 1 173 ? -35.000 0.093 40.300 1.00 88.50 173 GLU A N 1
ATOM 1435 C CA . GLU A 1 173 ? -34.272 0.128 39.027 1.00 88.50 173 GLU A CA 1
ATOM 1436 C C . GLU A 1 173 ? -32.746 0.085 39.230 1.00 88.50 173 GLU A C 1
ATOM 1438 O O . GLU A 1 173 ? -32.045 -0.676 38.555 1.00 88.50 173 GLU A O 1
ATOM 1443 N N . TRP A 1 174 ? -32.226 0.822 40.216 1.00 89.56 174 TRP A N 1
ATOM 1444 C CA . TRP A 1 174 ? -30.809 0.780 40.580 1.00 89.56 174 TRP A CA 1
ATOM 1445 C C . TRP A 1 174 ? -30.373 -0.604 41.082 1.00 89.56 174 TRP A C 1
ATOM 1447 O O . TRP A 1 174 ? -29.336 -1.110 40.647 1.00 89.56 174 TRP A O 1
ATOM 1457 N N . ARG A 1 175 ? -31.166 -1.267 41.941 1.00 86.69 175 ARG A N 1
ATOM 1458 C CA . ARG A 1 175 ? -30.869 -2.642 42.394 1.00 86.69 175 ARG A CA 1
ATOM 1459 C C . ARG A 1 175 ? -30.744 -3.611 41.226 1.00 86.69 175 ARG A C 1
ATOM 1461 O O . ARG A 1 175 ? -29.769 -4.356 41.171 1.00 86.69 175 ARG A O 1
ATOM 1468 N N . ASN A 1 176 ? -31.683 -3.558 40.285 1.00 86.94 176 ASN A N 1
ATOM 1469 C CA . ASN A 1 176 ? -31.669 -4.419 39.104 1.00 86.94 176 ASN A CA 1
ATOM 1470 C C . ASN A 1 176 ? -30.416 -4.187 38.243 1.00 86.94 176 ASN A C 1
ATOM 1472 O O . ASN A 1 176 ? -29.828 -5.137 37.728 1.00 86.94 176 ASN A O 1
ATOM 1476 N N . LEU A 1 177 ? -29.970 -2.933 38.119 1.00 83.69 177 LEU A N 1
ATOM 1477 C CA . LEU A 1 177 ? -28.750 -2.579 37.389 1.00 83.69 177 LEU A CA 1
ATOM 1478 C C . LEU A 1 177 ? -27.476 -3.085 38.094 1.00 83.69 177 LEU A C 1
ATOM 1480 O O . LEU A 1 177 ? -26.533 -3.511 37.426 1.00 83.69 177 LEU A O 1
ATOM 1484 N N . VAL A 1 178 ? -27.447 -3.089 39.430 1.00 79.94 178 VAL A N 1
ATOM 1485 C CA . VAL A 1 178 ? -26.318 -3.602 40.230 1.00 79.94 178 VAL A CA 1
ATOM 1486 C C . VAL A 1 178 ? -26.288 -5.133 40.284 1.00 79.94 178 VAL A C 1
ATOM 1488 O O . VAL A 1 178 ? -25.204 -5.714 40.308 1.00 79.94 178 VAL A O 1
ATOM 1491 N N . GLU A 1 179 ? -27.434 -5.815 40.263 1.00 77.62 179 GLU A N 1
ATOM 1492 C CA . GLU A 1 179 ? -27.480 -7.285 40.227 1.00 77.62 179 GLU A CA 1
ATOM 1493 C C . GLU A 1 179 ? -26.934 -7.867 38.917 1.00 77.62 179 GLU A C 1
ATOM 1495 O O . GLU A 1 179 ? -26.281 -8.907 38.946 1.00 77.62 179 GLU A O 1
ATOM 1500 N N . GLN A 1 180 ? -27.072 -7.153 37.795 1.00 65.94 180 GLN A N 1
ATOM 1501 C CA . GLN A 1 180 ? -26.452 -7.513 36.507 1.00 65.94 180 GLN A CA 1
ATOM 1502 C C . GLN A 1 180 ? -24.909 -7.419 36.504 1.00 65.94 180 GLN A C 1
ATOM 1504 O O . GLN A 1 180 ? -24.271 -7.723 35.497 1.00 65.94 180 GLN A O 1
ATOM 1509 N N . LYS A 1 181 ? -24.298 -6.967 37.609 1.00 59.94 181 LYS A N 1
ATOM 1510 C CA . LYS A 1 181 ? -22.844 -6.817 37.795 1.00 59.94 181 LYS A CA 1
ATOM 1511 C C . LYS A 1 181 ? -22.168 -8.097 38.324 1.00 59.94 181 LYS A C 1
ATOM 1513 O O . LYS A 1 181 ? -20.938 -8.119 38.382 1.00 59.94 181 LYS A O 1
ATOM 1518 N N . LYS A 1 182 ? -22.943 -9.107 38.749 1.00 44.72 182 LYS A N 1
ATOM 1519 C CA . LYS A 1 182 ? -22.469 -10.436 39.190 1.00 44.72 182 LYS A CA 1
ATOM 1520 C C . LYS A 1 182 ? -22.385 -11.418 38.029 1.00 44.72 182 LYS A C 1
ATOM 1522 O O . LYS A 1 182 ? -21.417 -12.207 38.046 1.00 44.72 182 LYS A O 1
#

Organism: NCBI:txid201973

Secondary structure (DSSP, 8-state):
-PPPPHHHHHHHHHHHHHH--BSSTHHHHHHHHHHH-HHHHTTEEE-S--TT-SEEEEEEBTTS-S-SEEEEETTEEE--HHHHHHHHHH-TTS-EEEEEE-TTGGG-HHHHTTB---TTHHHHHHHHHHHHHHHHHHHHHHHHHHHHHHHHHHHHHHHHHT-HHHHHHHHHHHHHHHHTT-

InterPro domains:
  IPR011188 P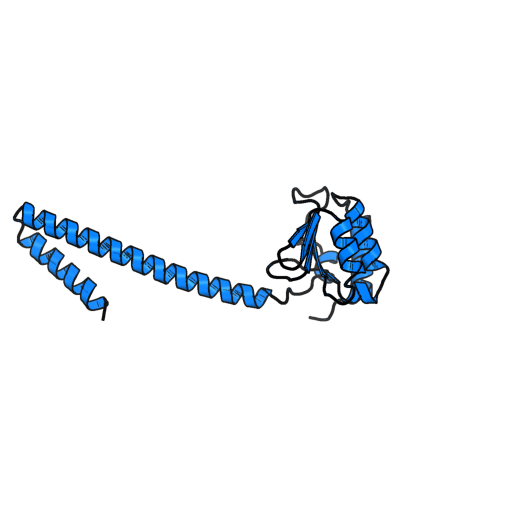eptidoglycan synthesis regulatory protein ReoY-like [MF_00760] (1-177)
  IPR011188 Peptidoglycan synthesis regulatory protein ReoY-like [PIRSF007165] (2-181)
  IPR014957 IDEAL domain [PF08858] (138-173)
  IPR014957 IDEAL domain [SM00914] (138-174)
  IPR014963 Peptidoglycan synthesis regulatory protein ReoY-like, N-terminal domain [PF08864] (8-112)
  IPR027393 Virus scaffolding protein, C-terminal [G3DSA:4.10.810.10] (131-182)
  IPR038091 Peptidoglycan synthesis regulatory protein ReoY-like, N-terminal domain superfamily [G3DSA:3.40.1530.30] (2-121)

pLDDT: mean 91.62, std 8.8, range [44.06, 98.25]

Sequence (182 aa):
MGDVSISDKKDFIQWFLNRYELRKRESAWLLSYLSSDDELLKRVHFVENLRNLPKTIMMSTRCVRMTSFKFTKHNRVSTDVETAFYDIRSCPHEDIYIGLYFKDRSTCPEYAAVLEVNPMERQDLVQDTLLGLLAEIVLDRAIRDFRERELYRQIDQALAEGDEAKFLQLTEEWRNLVEQKK

Radius of gyration: 28.36 Å; chains: 1; bounding box: 66×35×71 Å